Protein AF-A0A162RTZ3-F1 (afdb_monomer)

Radius of gyration: 30.8 Å; Cα contacts (8 Å, |Δi|>4): 86; chains: 1; bounding box: 89×49×83 Å

Structure (mmCIF, N/CA/C/O backbone):
data_AF-A0A162RTZ3-F1
#
_entry.id   AF-A0A162RTZ3-F1
#
loop_
_atom_site.group_PDB
_atom_site.id
_atom_site.type_symbol
_atom_site.label_atom_id
_atom_site.label_alt_id
_atom_site.label_comp_id
_atom_site.label_asym_id
_atom_site.label_entity_id
_atom_site.label_seq_id
_atom_site.pdbx_PDB_ins_code
_atom_site.Cartn_x
_atom_site.Cartn_y
_atom_site.Cartn_z
_atom_site.occupancy
_atom_site.B_iso_or_equiv
_atom_site.auth_seq_id
_atom_site.auth_comp_id
_atom_site.auth_asym_id
_atom_site.auth_atom_id
_atom_site.pdbx_PDB_model_num
ATOM 1 N N . MET A 1 1 ? -11.928 6.906 24.733 1.00 55.47 1 MET A N 1
ATOM 2 C CA . MET A 1 1 ? -11.225 5.601 24.718 1.00 55.47 1 MET A CA 1
ATOM 3 C C . MET A 1 1 ? -9.730 5.885 24.660 1.00 55.47 1 MET A C 1
ATOM 5 O O . MET A 1 1 ? -9.352 6.798 23.943 1.00 55.47 1 MET A O 1
ATOM 9 N N . MET A 1 2 ? -8.904 5.193 25.446 1.00 82.94 2 MET A N 1
ATOM 10 C CA . MET A 1 2 ? -7.451 5.418 25.511 1.00 82.94 2 MET A CA 1
ATOM 11 C C . MET A 1 2 ? -6.730 4.305 24.744 1.00 82.94 2 MET A C 1
ATOM 13 O O . MET A 1 2 ? -7.064 3.134 24.920 1.00 82.94 2 MET A O 1
ATOM 17 N N . PHE A 1 3 ? -5.755 4.658 23.904 1.00 83.75 3 PHE A N 1
ATOM 18 C CA . PHE A 1 3 ? -4.880 3.677 23.265 1.00 83.75 3 PHE A CA 1
ATOM 19 C C . PHE A 1 3 ? -3.980 3.032 24.326 1.00 83.75 3 PHE A C 1
ATOM 21 O O . PHE A 1 3 ? -3.206 3.720 24.988 1.00 83.75 3 PHE A O 1
ATOM 28 N N . VAL A 1 4 ? -4.092 1.713 24.496 1.00 90.69 4 VAL A N 1
ATOM 29 C CA . VAL A 1 4 ? -3.245 0.941 25.412 1.00 90.69 4 VAL A CA 1
ATOM 30 C C . VAL A 1 4 ? -2.198 0.195 24.579 1.00 90.69 4 VAL A C 1
ATOM 32 O O . VAL A 1 4 ? -2.546 -0.804 23.950 1.00 90.69 4 VAL A O 1
ATOM 35 N N . PRO A 1 5 ? -0.917 0.613 24.584 1.00 89.19 5 PRO A N 1
ATOM 36 C CA . PRO A 1 5 ? 0.118 0.016 23.730 1.00 89.19 5 PRO A CA 1
ATOM 37 C C . PRO A 1 5 ? 0.408 -1.458 24.059 1.00 89.19 5 PRO A C 1
ATOM 39 O O . PRO A 1 5 ? 0.916 -2.196 23.222 1.00 89.19 5 PRO A O 1
ATOM 42 N N . ASN A 1 6 ? 0.054 -1.906 25.268 1.00 91.75 6 ASN A N 1
ATOM 43 C CA . ASN A 1 6 ? 0.225 -3.294 25.701 1.00 91.75 6 ASN A CA 1
ATOM 44 C C . ASN A 1 6 ? -0.871 -4.244 25.183 1.00 91.75 6 ASN A C 1
ATOM 46 O O . ASN A 1 6 ? -0.728 -5.462 25.314 1.00 91.75 6 ASN A O 1
ATOM 50 N N . ALA A 1 7 ? -1.963 -3.726 24.611 1.00 89.62 7 ALA A N 1
ATOM 51 C CA . ALA A 1 7 ? -3.022 -4.563 24.061 1.00 89.62 7 ALA A CA 1
ATOM 52 C C . ALA A 1 7 ? -2.543 -5.248 22.770 1.00 89.62 7 ALA A C 1
ATOM 54 O O . ALA A 1 7 ? -2.119 -4.593 21.821 1.00 89.62 7 ALA A O 1
ATOM 55 N N . ARG A 1 8 ? -2.614 -6.585 22.724 1.00 87.81 8 ARG A N 1
ATOM 56 C CA . ARG A 1 8 ? -2.239 -7.380 21.545 1.00 87.81 8 ARG A CA 1
ATOM 57 C C . ARG A 1 8 ? -3.484 -7.906 20.847 1.00 87.81 8 ARG A C 1
ATOM 59 O O . ARG A 1 8 ? -4.206 -8.727 21.405 1.00 87.81 8 ARG A O 1
ATOM 66 N N . CYS A 1 9 ? -3.678 -7.492 19.602 1.00 85.75 9 CYS A N 1
ATOM 67 C CA . CYS A 1 9 ? -4.726 -8.011 18.732 1.00 85.75 9 CYS A CA 1
ATOM 68 C C . CYS A 1 9 ? -4.114 -8.997 17.732 1.00 85.75 9 CYS A C 1
ATOM 70 O O . CYS A 1 9 ? -3.108 -8.691 17.094 1.00 85.75 9 CYS A O 1
ATOM 72 N N . ARG A 1 10 ? -4.717 -10.181 17.589 1.00 82.81 10 ARG A N 1
ATOM 73 C CA . ARG A 1 10 ? -4.399 -11.110 16.498 1.00 82.81 10 ARG A CA 1
ATOM 74 C C . ARG A 1 10 ? -5.487 -10.999 15.447 1.00 82.81 10 ARG A C 1
ATOM 76 O O . ARG A 1 10 ? -6.661 -11.165 15.766 1.00 82.81 10 ARG A O 1
ATOM 83 N N . THR A 1 11 ? -5.097 -10.717 14.214 1.00 81.38 11 THR A N 1
ATOM 84 C CA . THR A 1 11 ? -6.006 -10.710 13.072 1.00 81.38 11 THR A CA 1
ATOM 85 C C . THR A 1 11 ? -5.800 -11.989 12.276 1.00 81.38 11 THR A C 1
ATOM 87 O O . THR A 1 11 ? -4.671 -12.395 12.007 1.00 81.38 11 THR A O 1
ATOM 90 N N . VAL A 1 12 ? -6.903 -12.648 11.935 1.00 81.81 12 VAL A N 1
ATOM 91 C CA . VAL A 1 12 ? -6.909 -13.762 10.986 1.00 81.81 12 VAL A CA 1
ATOM 92 C C . VAL A 1 12 ? -7.377 -13.187 9.659 1.00 81.81 12 VAL A C 1
ATOM 94 O O . VAL A 1 12 ? -8.391 -12.489 9.607 1.00 81.81 12 VAL A O 1
ATOM 97 N N . VAL A 1 13 ? -6.595 -13.414 8.609 1.00 81.88 13 VAL A N 1
ATOM 98 C CA . VAL A 1 13 ? -6.969 -13.015 7.251 1.00 81.88 13 VAL A CA 1
ATOM 99 C C . VAL A 1 13 ? -7.986 -14.034 6.726 1.00 81.88 13 VAL A C 1
ATOM 101 O O . VAL A 1 13 ? -7.817 -15.217 7.006 1.00 81.88 13 VAL A O 1
ATOM 104 N N . PRO A 1 14 ? -9.039 -13.612 6.005 1.00 84.00 14 PRO A N 1
ATOM 105 C CA . PRO A 1 14 ? -9.984 -14.547 5.405 1.00 84.00 14 PRO A CA 1
ATOM 106 C C . PRO A 1 14 ? -9.290 -15.517 4.443 1.00 84.00 14 PRO A C 1
ATOM 108 O O . PRO A 1 14 ? -8.454 -15.090 3.646 1.00 84.00 14 PRO A O 1
ATOM 111 N N . ASP A 1 15 ? -9.694 -16.786 4.474 1.00 85.38 15 ASP A N 1
ATOM 112 C CA . ASP A 1 15 ? -9.155 -17.825 3.584 1.00 85.38 15 ASP A CA 1
ATOM 113 C C . ASP A 1 15 ? -9.660 -17.677 2.135 1.00 85.38 15 ASP A C 1
ATOM 115 O O . ASP A 1 15 ? -9.026 -18.139 1.188 1.00 85.38 15 ASP A O 1
ATOM 119 N N . GLU A 1 16 ? -10.789 -16.983 1.943 1.00 87.81 16 GLU A N 1
ATOM 120 C CA . GLU A 1 16 ? -11.399 -16.737 0.637 1.00 87.81 16 GLU A CA 1
ATOM 121 C C . GLU A 1 16 ? -11.123 -15.322 0.112 1.00 87.81 16 GLU A C 1
ATOM 123 O O . GLU A 1 16 ? -11.409 -14.310 0.764 1.00 87.81 16 GLU A O 1
ATOM 128 N N . PHE A 1 17 ? -10.667 -15.238 -1.142 1.00 85.50 17 PHE A N 1
ATOM 129 C CA . PHE A 1 17 ? -10.364 -13.965 -1.801 1.00 85.50 17 PHE A CA 1
ATOM 130 C C . PHE A 1 17 ? -11.593 -13.051 -1.953 1.00 85.50 17 PHE A C 1
ATOM 132 O O . PHE A 1 17 ? -11.480 -11.837 -1.798 1.00 85.50 17 PHE A O 1
ATOM 139 N N . GLY A 1 18 ? -12.785 -13.611 -2.187 1.00 84.88 18 GLY A N 1
ATOM 140 C CA . GLY A 1 18 ? -14.025 -12.828 -2.279 1.00 84.88 18 GLY A CA 1
ATOM 141 C C . GLY A 1 18 ? -14.395 -12.133 -0.962 1.00 84.88 18 GLY A C 1
ATOM 142 O O . GLY A 1 18 ? -14.821 -10.975 -0.957 1.00 84.88 18 GLY A O 1
ATOM 143 N N . VAL A 1 19 ? -14.161 -12.802 0.172 1.00 83.88 19 VAL A N 1
ATOM 144 C CA . VAL A 1 19 ? -14.376 -12.221 1.506 1.00 83.88 19 VAL A CA 1
ATOM 145 C C . VAL A 1 19 ? -13.341 -11.131 1.782 1.00 83.88 19 VAL A C 1
ATOM 147 O O . VAL A 1 19 ? -13.705 -10.052 2.259 1.00 83.88 19 VAL A O 1
ATOM 150 N N . LEU A 1 20 ? -12.074 -11.368 1.424 1.00 87.56 20 LEU A N 1
ATOM 151 C CA . LEU A 1 20 ? -11.007 -10.368 1.520 1.00 87.56 20 LEU A CA 1
ATOM 152 C C . LEU A 1 20 ? -11.343 -9.105 0.710 1.00 87.56 20 LEU A C 1
ATOM 154 O O . LEU A 1 20 ? -11.249 -7.998 1.242 1.00 87.56 20 LEU A O 1
ATOM 158 N N . LEU A 1 21 ? -11.775 -9.262 -0.545 1.00 87.56 21 LEU A N 1
ATOM 159 C CA . LEU A 1 21 ? -12.190 -8.156 -1.412 1.00 87.56 21 LEU A CA 1
ATOM 160 C C . LEU A 1 21 ? -13.326 -7.345 -0.785 1.00 87.56 21 LEU A C 1
ATOM 162 O O . LEU A 1 21 ? -13.253 -6.117 -0.719 1.00 87.56 21 LEU A O 1
ATOM 166 N N . SER A 1 22 ? -14.351 -8.028 -0.272 1.00 85.94 22 SER A N 1
ATOM 167 C CA . SER A 1 22 ? -15.490 -7.373 0.371 1.00 85.94 22 SER A CA 1
ATOM 168 C C . SER A 1 22 ? -15.080 -6.589 1.624 1.00 85.94 22 SER A C 1
ATOM 170 O O . SER A 1 22 ? -15.539 -5.462 1.818 1.00 85.94 22 SER A O 1
ATOM 172 N N . GLN A 1 23 ? -14.189 -7.140 2.457 1.00 86.00 23 GLN A N 1
ATOM 173 C CA . GLN A 1 23 ? -13.661 -6.430 3.627 1.00 86.00 23 GLN A CA 1
ATOM 174 C C . GLN A 1 23 ? -12.859 -5.194 3.220 1.00 86.00 23 GLN A C 1
ATOM 176 O O . GLN A 1 23 ? -13.105 -4.098 3.724 1.00 86.00 23 GLN A O 1
ATOM 181 N N . ARG A 1 24 ? -11.924 -5.357 2.282 1.00 91.00 24 ARG A N 1
ATOM 182 C CA . ARG A 1 24 ? -11.025 -4.282 1.856 1.00 91.00 24 ARG A CA 1
ATOM 183 C C . ARG A 1 24 ? -11.774 -3.148 1.172 1.00 91.00 24 ARG A C 1
ATOM 185 O O . ARG A 1 24 ? -11.473 -1.999 1.469 1.00 91.00 24 ARG A O 1
ATOM 192 N N . ARG A 1 25 ? -12.811 -3.448 0.388 1.00 89.75 25 ARG A N 1
ATOM 193 C CA . ARG A 1 25 ? -13.732 -2.438 -0.149 1.00 89.75 25 ARG A CA 1
ATOM 194 C C . ARG A 1 25 ? -14.316 -1.548 0.947 1.00 89.75 25 ARG A C 1
ATOM 196 O O . ARG A 1 25 ? -14.217 -0.331 0.860 1.00 89.75 25 ARG A O 1
ATOM 203 N N . ARG A 1 26 ? -14.877 -2.143 2.007 1.00 88.50 26 ARG A N 1
ATOM 204 C CA . ARG A 1 26 ? -15.476 -1.375 3.116 1.00 88.50 26 ARG A CA 1
ATOM 205 C C . ARG A 1 26 ? -14.440 -0.546 3.865 1.00 88.50 26 ARG A C 1
ATOM 207 O O . ARG A 1 26 ? -14.718 0.593 4.224 1.00 88.50 26 ARG A O 1
ATOM 214 N N . TRP A 1 27 ? -13.260 -1.116 4.101 1.00 88.69 27 TRP A N 1
ATOM 215 C CA . TRP A 1 27 ? -12.192 -0.423 4.819 1.00 88.69 27 TRP A CA 1
ATOM 216 C C . TRP A 1 27 ? -11.693 0.778 4.026 1.00 88.69 27 TRP A C 1
ATOM 218 O O . TRP A 1 27 ? -11.626 1.866 4.579 1.00 88.69 27 TRP A O 1
ATOM 228 N N . ILE A 1 28 ? -11.428 0.603 2.729 1.00 89.19 28 ILE A N 1
ATOM 229 C CA . ILE A 1 28 ? -10.958 1.682 1.855 1.00 89.19 28 ILE A CA 1
ATOM 230 C C . ILE A 1 28 ? -12.013 2.789 1.758 1.00 89.19 28 ILE A C 1
ATOM 232 O O . ILE A 1 28 ? -11.685 3.951 1.986 1.00 89.19 28 ILE A O 1
ATOM 236 N N . ASN A 1 29 ? -13.281 2.442 1.515 1.00 88.44 29 ASN A N 1
ATOM 237 C CA . ASN A 1 29 ? -14.352 3.438 1.408 1.00 88.44 29 ASN A CA 1
ATOM 238 C C . ASN A 1 29 ? -14.517 4.227 2.719 1.00 88.44 29 ASN A C 1
ATOM 240 O O . ASN A 1 29 ? -14.616 5.453 2.692 1.00 88.44 29 ASN A O 1
ATOM 244 N N . SER A 1 30 ? -14.474 3.544 3.871 1.00 86.38 30 SER A N 1
ATOM 245 C CA . SER A 1 30 ? -14.531 4.198 5.184 1.00 86.38 30 SER A CA 1
ATOM 246 C C . SER A 1 30 ? -13.306 5.065 5.455 1.00 86.38 30 SER A C 1
ATOM 248 O O . SER A 1 30 ? -13.460 6.122 6.056 1.00 86.38 30 SER A O 1
ATOM 250 N N . THR A 1 31 ? -12.108 4.651 5.037 1.00 90.00 31 THR A N 1
ATOM 251 C CA . THR A 1 31 ? -10.893 5.458 5.183 1.00 90.00 31 THR A CA 1
ATOM 252 C C . THR A 1 31 ? -10.998 6.742 4.372 1.00 90.00 31 THR A C 1
ATOM 254 O O . THR A 1 31 ? -10.751 7.807 4.925 1.00 90.00 31 THR A O 1
ATOM 257 N N . VAL A 1 32 ? -11.416 6.671 3.106 1.00 88.88 32 VAL A N 1
ATOM 258 C CA . VAL A 1 32 ? -11.572 7.864 2.257 1.00 88.88 32 VAL A CA 1
ATOM 259 C C . VAL A 1 32 ? -12.630 8.809 2.827 1.00 88.88 32 VAL A C 1
ATOM 261 O O . VAL A 1 32 ? -12.354 9.997 2.968 1.00 88.88 32 VAL A O 1
ATOM 264 N N . HIS A 1 33 ? -13.801 8.294 3.221 1.00 88.06 33 HIS A N 1
ATOM 265 C CA . HIS A 1 33 ? -14.848 9.113 3.842 1.00 88.06 33 HIS A CA 1
ATOM 266 C C . HIS A 1 33 ? -14.374 9.745 5.158 1.00 88.06 33 HIS A C 1
ATOM 268 O O . HIS A 1 33 ? -14.543 10.942 5.361 1.00 88.06 33 HIS A O 1
ATOM 274 N N . ASN A 1 34 ? -13.731 8.964 6.033 1.00 89.62 34 ASN A N 1
ATOM 275 C CA . ASN A 1 34 ? -13.215 9.449 7.313 1.00 89.62 34 ASN A CA 1
ATOM 276 C C . ASN A 1 34 ? -12.142 10.524 7.121 1.00 89.62 34 ASN A C 1
ATOM 278 O O . ASN A 1 34 ? -12.186 11.550 7.785 1.00 89.62 34 ASN A O 1
ATOM 282 N N . LEU A 1 35 ? -11.183 10.307 6.218 1.00 90.00 35 LEU A N 1
ATOM 283 C CA . LEU A 1 35 ? -10.150 11.301 5.926 1.00 90.00 35 LEU A CA 1
ATOM 284 C C . LEU A 1 35 ? -10.762 12.564 5.311 1.00 90.00 35 LEU A C 1
ATOM 286 O O . LEU A 1 35 ? -10.378 13.660 5.700 1.00 90.00 35 LEU A O 1
ATOM 290 N N . MET A 1 36 ? -11.740 12.431 4.410 1.00 89.31 36 MET A N 1
ATOM 291 C CA . MET A 1 36 ? -12.443 13.573 3.820 1.00 89.31 36 MET A CA 1
ATOM 292 C C . MET A 1 36 ? -13.186 14.397 4.876 1.00 89.31 36 MET A C 1
ATOM 294 O O . MET A 1 36 ? -13.039 15.615 4.907 1.00 89.31 36 MET A O 1
ATOM 298 N N . GLU A 1 37 ? -13.930 13.749 5.771 1.00 90.19 37 GLU A N 1
ATOM 299 C CA . GLU A 1 37 ? -14.613 14.419 6.881 1.00 90.19 37 GLU A CA 1
ATOM 300 C C . GLU A 1 37 ? -13.610 15.116 7.810 1.00 90.19 37 GLU A C 1
ATOM 302 O O . GLU A 1 37 ? -13.781 16.285 8.151 1.00 90.19 37 GLU A O 1
ATOM 307 N N . LEU A 1 38 ? -12.503 14.445 8.139 1.00 88.00 38 LEU A N 1
ATOM 308 C CA . LEU A 1 38 ? -11.475 14.973 9.035 1.00 88.00 38 LEU A CA 1
ATOM 309 C C . LEU A 1 38 ? -10.694 16.156 8.434 1.00 88.00 38 LEU A C 1
ATOM 311 O O . LEU A 1 38 ? -10.255 17.026 9.181 1.00 88.00 38 LEU A O 1
ATOM 315 N N . VAL A 1 39 ? -10.549 16.228 7.104 1.00 87.19 39 VAL A N 1
ATOM 316 C CA . VAL A 1 39 ? -9.990 17.407 6.409 1.00 87.19 39 VAL A CA 1
ATOM 317 C C . VAL A 1 39 ? -10.933 18.609 6.501 1.00 87.19 39 VAL A C 1
ATOM 319 O O . VAL A 1 39 ? -10.461 19.743 6.587 1.00 87.19 39 VAL A O 1
ATOM 322 N N . LEU A 1 40 ? -12.249 18.383 6.486 1.00 85.88 40 LEU A N 1
ATOM 323 C CA . LEU A 1 40 ? -13.258 19.447 6.551 1.00 85.88 40 LEU A CA 1
ATOM 324 C C . LEU A 1 40 ? -13.447 20.005 7.972 1.00 85.88 40 LEU A C 1
ATOM 326 O O . LEU A 1 40 ? -13.921 21.131 8.134 1.00 85.88 40 LEU A O 1
ATOM 330 N N . VAL A 1 41 ? -13.042 19.260 9.003 1.00 86.69 41 VAL A N 1
ATOM 331 C CA . VAL A 1 41 ? -13.050 19.732 10.393 1.00 86.69 41 VAL A CA 1
ATOM 332 C C . VAL A 1 41 ? -11.893 20.710 10.624 1.00 86.69 41 VAL A C 1
ATOM 334 O O . VAL A 1 41 ? -10.724 20.368 10.474 1.00 86.69 41 VAL A O 1
ATOM 337 N N . SER A 1 42 ? -12.228 21.940 11.019 1.00 72.50 42 SER A N 1
ATOM 338 C CA . SER A 1 42 ? -11.262 23.043 11.180 1.00 72.50 42 SER A CA 1
ATOM 339 C C . SER A 1 42 ? -10.694 23.189 12.601 1.00 72.50 42 SER A C 1
ATOM 341 O O . SER A 1 42 ? -9.783 23.980 12.812 1.00 72.50 42 SER A O 1
ATOM 343 N N . ASP A 1 43 ? -11.185 22.411 13.571 1.00 76.62 43 ASP A N 1
ATOM 344 C CA . ASP A 1 43 ? -10.794 22.509 14.990 1.00 76.62 43 ASP A CA 1
ATOM 345 C C . ASP A 1 43 ? -9.555 21.663 15.353 1.00 76.62 43 ASP A C 1
ATOM 347 O O . ASP A 1 43 ? -9.318 21.329 16.518 1.00 76.62 43 ASP A O 1
ATOM 351 N N . LEU A 1 44 ? -8.744 21.279 14.363 1.00 76.88 44 LEU A N 1
ATOM 352 C CA . LEU A 1 44 ? -7.525 20.508 14.599 1.00 76.88 44 LEU A CA 1
ATOM 353 C C . LEU A 1 44 ? -6.375 21.431 15.028 1.00 76.88 44 LEU A C 1
ATOM 355 O O . LEU A 1 44 ? -6.053 22.419 14.373 1.00 76.88 44 LEU A O 1
ATOM 359 N N . CYS A 1 45 ? -5.716 21.075 16.130 1.00 76.31 45 CYS A N 1
ATOM 360 C CA . CYS A 1 45 ? -4.563 21.811 16.639 1.00 76.31 45 CYS A CA 1
ATOM 361 C C . CYS A 1 45 ? -3.391 21.771 15.640 1.00 76.31 45 CYS A C 1
ATOM 363 O O . CYS A 1 45 ? -2.978 20.697 15.192 1.00 76.31 45 CYS A O 1
ATOM 365 N N . GLY A 1 46 ? -2.812 22.936 15.339 1.00 73.38 46 GLY A N 1
ATOM 366 C CA . GLY A 1 46 ? -1.502 23.037 14.704 1.00 73.38 46 GLY A CA 1
ATOM 367 C C . GLY A 1 46 ? -1.241 24.356 13.977 1.00 73.38 46 GLY A C 1
ATOM 368 O O . GLY A 1 46 ? -2.113 25.211 13.852 1.00 73.38 46 GLY A O 1
ATOM 369 N N . ILE A 1 47 ? -0.001 24.531 13.515 1.00 74.50 47 ILE A N 1
ATOM 370 C CA . ILE A 1 47 ? 0.474 25.731 12.808 1.00 74.50 47 ILE A CA 1
ATOM 371 C C . ILE A 1 47 ? 0.630 25.373 11.325 1.00 74.50 47 ILE A C 1
ATOM 373 O O . ILE A 1 47 ? 1.498 24.572 11.003 1.00 74.50 47 ILE A O 1
ATOM 377 N N . SER A 1 48 ? -0.168 25.965 10.428 1.00 69.19 48 SER A N 1
ATOM 378 C CA . SER A 1 48 ? -0.057 25.859 8.952 1.00 69.19 48 SER A CA 1
ATOM 379 C C . SER A 1 48 ? 0.449 24.488 8.427 1.00 69.19 48 SER A C 1
ATOM 381 O O . SER A 1 48 ? -0.279 23.505 8.528 1.00 69.19 48 SER A O 1
ATOM 383 N N . PHE A 1 49 ? 1.688 24.384 7.914 1.00 65.44 49 PHE A N 1
ATOM 384 C CA . PHE A 1 49 ? 2.287 23.148 7.361 1.00 65.44 49 PHE A CA 1
ATOM 385 C C . PHE A 1 49 ? 2.576 22.035 8.382 1.00 65.44 49 PHE A C 1
ATOM 387 O O . PHE A 1 49 ? 2.762 20.885 8.002 1.00 65.44 49 PHE A O 1
ATOM 394 N N . LEU A 1 50 ? 2.622 22.359 9.671 1.00 72.38 50 LEU A N 1
ATOM 395 C CA . LEU A 1 50 ? 2.731 21.397 10.774 1.00 72.38 50 LEU A CA 1
ATOM 396 C C . LEU A 1 50 ? 1.360 21.119 11.405 1.00 72.38 50 LEU A C 1
ATOM 398 O O . LEU A 1 50 ? 1.278 20.540 12.488 1.00 72.38 50 LEU A O 1
ATOM 402 N N . SER A 1 51 ? 0.278 21.555 10.755 1.00 85.25 51 SER A N 1
ATOM 403 C CA . SER A 1 51 ? -1.071 21.242 11.195 1.00 85.25 51 SER A CA 1
ATOM 404 C C . SER A 1 51 ? -1.394 19.778 10.957 1.00 85.25 51 SER A C 1
ATOM 406 O O . SER A 1 51 ? -1.112 19.218 9.894 1.00 85.25 51 SER A O 1
ATOM 408 N N . MET A 1 52 ? -2.070 19.176 11.935 1.00 84.69 52 MET A N 1
ATOM 409 C CA . MET A 1 52 ? -2.657 17.853 11.778 1.00 84.69 52 MET A CA 1
ATOM 410 C C . MET A 1 52 ? -3.585 17.816 10.553 1.00 84.69 52 MET A C 1
ATOM 412 O O . MET A 1 52 ? -3.564 16.846 9.804 1.00 84.69 52 MET A O 1
ATOM 416 N N . GLN A 1 53 ? -4.306 18.907 10.274 1.00 84.81 53 GLN A N 1
ATOM 417 C CA . GLN A 1 53 ? -5.182 19.023 9.106 1.00 84.81 53 GLN A CA 1
ATOM 418 C C . GLN A 1 53 ? -4.408 18.947 7.776 1.00 84.81 53 GLN A C 1
ATOM 420 O O . GLN A 1 53 ? -4.857 18.287 6.842 1.00 84.81 53 GLN A O 1
ATOM 425 N N . PHE A 1 54 ? -3.219 19.561 7.694 1.00 85.69 54 PHE A N 1
ATOM 426 C CA . PHE A 1 54 ? -2.365 19.480 6.503 1.00 85.69 54 PHE A CA 1
ATOM 427 C C . PHE A 1 54 ? -1.819 18.061 6.297 1.00 85.69 54 PHE A C 1
ATOM 429 O O . PHE A 1 54 ? -1.842 17.554 5.177 1.00 85.69 54 PHE A O 1
ATOM 436 N N . SER A 1 55 ? -1.396 17.386 7.371 1.00 87.75 55 SER A N 1
ATOM 437 C CA . SER A 1 55 ? -0.960 15.984 7.294 1.00 87.75 55 SER A CA 1
ATOM 438 C C . SER A 1 55 ? -2.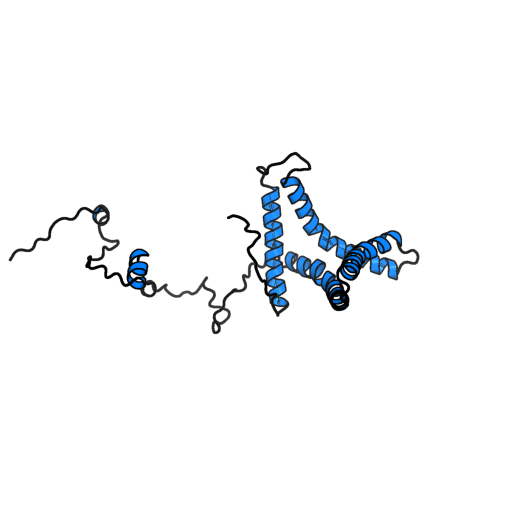078 15.065 6.791 1.00 87.75 55 SER A C 1
ATOM 440 O O . SER A 1 55 ? -1.839 14.245 5.911 1.00 87.75 55 SER A O 1
ATOM 442 N N . VAL A 1 56 ? -3.304 15.227 7.302 1.00 89.12 56 VAL A N 1
ATOM 443 C CA . VAL A 1 56 ? -4.473 14.437 6.870 1.00 89.12 56 VAL A CA 1
ATOM 444 C C . VAL A 1 56 ? -4.814 14.720 5.400 1.00 89.12 56 VAL A C 1
ATOM 446 O O . VAL A 1 56 ? -5.163 13.801 4.661 1.00 89.12 56 VAL A O 1
ATOM 449 N N . PHE A 1 57 ? -4.669 15.968 4.944 1.00 88.31 57 PHE A N 1
ATOM 450 C CA . PHE A 1 57 ? -4.864 16.326 3.537 1.00 88.31 57 PHE A CA 1
ATOM 451 C C . PHE A 1 57 ? -3.837 15.658 2.608 1.00 88.31 57 PHE A C 1
ATOM 453 O O . PHE A 1 57 ? -4.213 15.111 1.569 1.00 88.31 57 PHE A O 1
ATOM 460 N N . ILE A 1 58 ? -2.554 15.654 2.987 1.00 90.44 58 ILE A N 1
ATOM 461 C CA . ILE A 1 58 ? -1.506 14.944 2.239 1.00 90.44 58 ILE A CA 1
ATOM 462 C C . ILE A 1 58 ? -1.772 13.436 2.218 1.00 90.44 58 ILE A C 1
ATOM 464 O O . ILE A 1 58 ? -1.634 12.820 1.162 1.00 90.44 58 ILE A O 1
ATOM 468 N N . ASP A 1 59 ? -2.216 12.854 3.332 1.00 90.00 59 ASP A N 1
ATOM 469 C CA . ASP A 1 59 ? -2.591 11.439 3.391 1.00 90.00 59 ASP A CA 1
ATOM 470 C C . ASP A 1 59 ? -3.768 11.126 2.459 1.00 90.00 59 ASP A C 1
ATOM 472 O O . ASP A 1 59 ? -3.717 10.138 1.722 1.00 90.00 59 ASP A O 1
ATOM 476 N N . LEU A 1 60 ? -4.793 11.986 2.413 1.00 90.31 60 LEU A N 1
ATOM 477 C CA . LEU A 1 60 ? -5.916 11.835 1.486 1.00 90.31 60 LEU A CA 1
ATOM 478 C C . LEU A 1 60 ? -5.430 11.830 0.030 1.00 90.31 60 LEU A C 1
ATOM 480 O O . LEU A 1 60 ? -5.770 10.913 -0.715 1.00 90.31 60 LEU A O 1
ATOM 484 N N . ILE A 1 61 ? -4.583 12.785 -0.371 1.00 90.50 61 ILE A N 1
ATOM 485 C CA . ILE A 1 61 ? -3.973 12.790 -1.714 1.00 90.50 61 ILE A CA 1
ATOM 486 C C . ILE A 1 61 ? -3.160 11.512 -1.940 1.00 90.50 61 ILE A C 1
ATOM 488 O O . ILE A 1 61 ? -3.291 10.877 -2.989 1.00 90.50 61 ILE A O 1
ATOM 492 N N . GLY A 1 62 ? -2.365 11.103 -0.950 1.00 87.81 62 GLY A N 1
ATOM 493 C CA . GLY A 1 62 ? -1.584 9.872 -0.978 1.00 87.81 62 GLY A CA 1
ATOM 494 C C . GLY A 1 62 ? -2.444 8.666 -1.345 1.00 87.81 62 GLY A C 1
ATOM 495 O O . GLY A 1 62 ? -2.097 7.932 -2.270 1.00 87.81 62 GLY A O 1
ATOM 496 N N . THR A 1 63 ? -3.618 8.506 -0.726 1.00 85.69 63 THR A N 1
ATOM 497 C CA . THR A 1 63 ? -4.510 7.370 -1.027 1.00 85.69 63 THR A CA 1
ATOM 498 C C . THR A 1 63 ? -4.945 7.283 -2.495 1.00 85.69 63 THR A C 1
ATOM 500 O O . THR A 1 63 ? -5.125 6.174 -2.998 1.00 85.69 63 THR A O 1
ATOM 503 N N . PHE A 1 64 ? -5.041 8.409 -3.211 1.00 83.06 64 PHE A N 1
ATOM 504 C CA . PHE A 1 64 ? -5.345 8.437 -4.648 1.00 83.06 64 PHE A CA 1
ATOM 505 C C . PHE A 1 64 ? -4.101 8.300 -5.533 1.00 83.06 64 PHE A C 1
ATOM 507 O O . PHE A 1 64 ? -4.169 7.721 -6.619 1.00 83.06 64 PHE A O 1
ATOM 514 N N . VAL A 1 65 ? -2.956 8.810 -5.076 1.00 88.25 65 VAL A N 1
ATOM 515 C CA . VAL A 1 65 ? -1.689 8.736 -5.817 1.00 88.25 65 VAL A CA 1
ATOM 516 C C . VAL A 1 65 ? -1.128 7.313 -5.829 1.00 88.25 65 VAL A C 1
ATOM 518 O O . VAL A 1 65 ? -0.558 6.905 -6.840 1.00 88.25 65 VAL A O 1
ATOM 521 N N . LEU A 1 66 ? -1.308 6.531 -4.759 1.00 82.94 66 LEU A N 1
ATOM 522 C CA . LEU A 1 66 ? -0.761 5.169 -4.665 1.00 82.94 66 LEU A CA 1
ATOM 523 C C . LEU A 1 66 ? -1.224 4.240 -5.815 1.00 82.94 66 LEU A C 1
ATOM 525 O O . LEU A 1 66 ? -0.363 3.640 -6.464 1.00 82.94 66 LEU A O 1
ATOM 529 N N . PRO A 1 67 ? -2.529 4.131 -6.138 1.00 82.81 67 PRO A N 1
ATOM 530 C CA . PRO A 1 67 ? -2.987 3.343 -7.286 1.00 82.81 67 PRO A CA 1
ATOM 531 C C . PRO A 1 67 ? -2.469 3.879 -8.628 1.00 82.81 67 PRO A C 1
ATOM 533 O O . PRO A 1 67 ? -2.079 3.099 -9.500 1.00 82.81 67 PRO A O 1
ATOM 536 N N . ALA A 1 68 ? -2.409 5.206 -8.789 1.00 86.19 68 ALA A N 1
ATOM 537 C CA . ALA A 1 68 ? -1.894 5.841 -10.002 1.00 86.19 68 ALA A CA 1
ATOM 538 C C . ALA A 1 68 ? -0.397 5.551 -10.214 1.00 86.19 68 ALA A C 1
ATOM 540 O O . ALA A 1 68 ? 0.032 5.275 -11.336 1.00 86.19 68 ALA A O 1
ATOM 541 N N . ALA A 1 69 ? 0.394 5.533 -9.138 1.00 85.88 69 ALA A N 1
ATOM 542 C CA . ALA A 1 69 ? 1.817 5.213 -9.184 1.00 85.88 69 ALA A CA 1
ATOM 543 C C . ALA A 1 69 ? 2.079 3.793 -9.715 1.00 85.88 69 ALA A C 1
ATOM 545 O O . ALA A 1 69 ? 3.056 3.578 -10.434 1.00 85.88 69 ALA A O 1
ATOM 546 N N . ILE A 1 70 ? 1.196 2.828 -9.431 1.00 84.56 70 ILE A N 1
ATOM 547 C CA . ILE A 1 70 ? 1.308 1.469 -9.983 1.00 84.56 70 ILE A CA 1
ATOM 548 C C . ILE A 1 70 ? 1.030 1.449 -11.484 1.00 84.56 70 ILE A C 1
ATOM 550 O O . ILE A 1 70 ? 1.792 0.831 -12.225 1.00 84.56 70 ILE A O 1
ATOM 554 N N . VAL A 1 71 ? -0.005 2.153 -11.952 1.00 86.94 71 VAL A N 1
ATOM 555 C CA . VAL A 1 71 ? -0.298 2.264 -13.393 1.00 86.94 71 VAL A CA 1
ATOM 556 C C . VAL A 1 71 ? 0.893 2.876 -14.131 1.00 86.94 71 VAL A C 1
ATOM 558 O O . VAL A 1 71 ? 1.335 2.336 -15.145 1.00 86.94 71 VAL A O 1
ATOM 561 N N . MET A 1 72 ? 1.476 3.940 -13.573 1.00 85.88 72 MET A N 1
ATOM 562 C CA . MET A 1 72 ? 2.686 4.565 -14.114 1.00 85.88 72 MET A CA 1
ATOM 563 C C . MET A 1 72 ? 3.898 3.626 -14.077 1.00 85.88 72 MET A C 1
ATOM 565 O O . MET A 1 72 ? 4.689 3.607 -15.015 1.00 85.88 72 MET A O 1
ATOM 569 N N . SER A 1 73 ? 4.031 2.803 -13.035 1.00 87.00 73 SER A N 1
ATOM 570 C CA . SER A 1 73 ? 5.107 1.807 -12.940 1.00 87.00 73 SER A CA 1
ATOM 571 C C . SER A 1 73 ? 4.977 0.729 -14.019 1.00 87.00 73 SER A C 1
ATOM 573 O O . SER A 1 73 ? 5.970 0.373 -14.649 1.00 87.00 73 SER A O 1
ATOM 575 N N . ILE A 1 74 ? 3.760 0.236 -14.278 1.00 86.12 74 ILE A N 1
ATOM 576 C CA . ILE A 1 74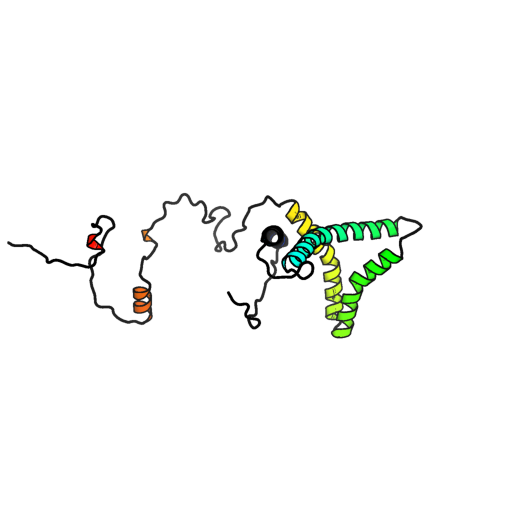 ? 3.492 -0.725 -15.361 1.00 86.12 74 ILE A CA 1
ATOM 577 C C . ILE A 1 74 ? 3.796 -0.081 -16.716 1.00 86.12 74 ILE A C 1
ATOM 579 O O . ILE A 1 74 ? 4.473 -0.693 -17.540 1.00 86.12 74 ILE A O 1
ATOM 583 N N . TYR A 1 75 ? 3.347 1.159 -16.925 1.00 88.00 75 TYR A N 1
ATOM 584 C CA . TYR A 1 75 ? 3.640 1.919 -18.138 1.00 88.00 75 TYR A CA 1
ATOM 585 C C . TYR A 1 75 ? 5.151 2.036 -18.385 1.00 88.00 75 TYR A C 1
ATOM 587 O O . TYR A 1 75 ? 5.606 1.698 -19.473 1.00 88.00 75 TYR A O 1
ATOM 595 N N . LEU A 1 76 ? 5.940 2.410 -17.371 1.00 87.19 76 LEU A N 1
ATOM 596 C CA . LEU A 1 76 ? 7.399 2.520 -17.492 1.00 87.19 76 LEU A CA 1
ATOM 597 C C . LEU A 1 76 ? 8.071 1.185 -17.840 1.00 87.19 76 LEU A C 1
ATOM 599 O O . LEU A 1 76 ? 9.018 1.161 -18.627 1.00 87.19 76 LEU A O 1
ATOM 603 N N . ILE A 1 77 ? 7.591 0.069 -17.284 1.00 86.12 77 ILE A N 1
ATOM 604 C CA . ILE A 1 77 ? 8.108 -1.268 -17.616 1.00 86.12 77 ILE A CA 1
ATOM 605 C C . ILE A 1 77 ? 7.835 -1.592 -19.091 1.00 86.12 77 ILE A C 1
ATOM 607 O O . ILE A 1 77 ? 8.732 -2.061 -19.793 1.00 86.12 77 ILE A O 1
ATOM 611 N N . VAL A 1 78 ? 6.619 -1.313 -19.571 1.00 87.94 78 VAL A N 1
ATOM 612 C CA . VAL A 1 78 ? 6.221 -1.551 -20.967 1.00 87.94 78 VAL A CA 1
ATOM 613 C C . VAL A 1 78 ? 6.987 -0.638 -21.925 1.00 87.94 78 VAL A C 1
ATOM 615 O O . VAL A 1 78 ? 7.513 -1.113 -22.930 1.00 87.94 78 VAL A O 1
ATOM 618 N N . GLU A 1 79 ? 7.105 0.651 -21.604 1.00 87.06 79 GLU A N 1
ATOM 619 C CA . GLU A 1 79 ? 7.867 1.619 -22.396 1.00 87.06 79 GLU A CA 1
ATOM 620 C C . GLU A 1 79 ? 9.335 1.198 -22.506 1.00 87.06 79 GLU A C 1
ATOM 622 O O . GLU A 1 79 ? 9.893 1.198 -23.600 1.00 87.06 79 GLU A O 1
ATOM 627 N N . THR A 1 80 ? 9.949 0.766 -21.403 1.00 86.25 80 THR A N 1
ATOM 628 C CA . THR A 1 80 ? 11.340 0.288 -21.403 1.00 86.25 80 THR A CA 1
ATOM 629 C C . THR A 1 80 ? 11.515 -0.951 -22.286 1.00 86.25 80 THR A C 1
ATOM 631 O O . THR A 1 80 ? 12.545 -1.099 -22.938 1.00 86.25 80 THR A O 1
ATOM 634 N N . ALA A 1 81 ? 10.523 -1.844 -22.326 1.00 85.38 81 ALA A N 1
ATOM 635 C CA . ALA A 1 81 ? 10.602 -3.074 -23.111 1.00 85.38 81 ALA A CA 1
ATOM 636 C C . ALA A 1 81 ? 10.485 -2.844 -24.629 1.00 85.38 81 ALA A C 1
ATOM 638 O O . ALA A 1 81 ? 11.014 -3.639 -25.404 1.00 85.38 81 ALA A O 1
ATOM 639 N N . ILE A 1 82 ? 9.775 -1.794 -25.054 1.00 88.50 82 ILE A N 1
ATOM 640 C CA . ILE A 1 82 ? 9.447 -1.543 -26.469 1.00 88.50 82 ILE A CA 1
ATOM 641 C C . ILE A 1 82 ? 10.337 -0.448 -27.074 1.00 88.50 82 ILE A C 1
ATOM 643 O O . ILE A 1 82 ? 10.689 -0.514 -28.253 1.00 88.50 82 ILE A O 1
ATOM 647 N N . SER A 1 83 ? 10.694 0.571 -26.293 1.00 82.81 83 SER A N 1
ATOM 648 C CA . SER A 1 83 ? 11.373 1.760 -26.803 1.00 82.81 83 SER A CA 1
ATOM 649 C C . SER A 1 83 ? 12.881 1.546 -26.990 1.00 82.81 83 SER A C 1
ATOM 651 O O . SER A 1 83 ? 13.542 0.993 -26.112 1.00 82.81 83 SER A O 1
ATOM 653 N N . PRO A 1 84 ? 13.477 2.070 -28.079 1.00 76.62 84 PRO A N 1
ATOM 654 C CA . PRO A 1 84 ? 14.919 1.971 -28.320 1.00 76.62 84 PRO A CA 1
ATOM 655 C C . PRO A 1 84 ? 15.764 2.850 -27.379 1.00 76.62 84 PRO A C 1
ATOM 657 O O . PRO A 1 84 ? 16.950 2.589 -27.213 1.00 76.62 84 PRO A O 1
ATOM 660 N N . ASN A 1 85 ? 15.167 3.873 -26.750 1.00 80.56 85 ASN A N 1
ATOM 661 C CA . ASN A 1 85 ? 15.818 4.753 -25.772 1.00 80.56 85 ASN A CA 1
ATOM 662 C C . ASN A 1 85 ? 15.062 4.728 -24.430 1.00 80.56 85 ASN A C 1
ATOM 664 O O . ASN A 1 85 ? 14.271 5.633 -24.160 1.00 80.56 85 ASN A O 1
ATOM 668 N N . PRO A 1 86 ? 15.260 3.696 -23.596 1.00 82.12 86 PRO A N 1
ATOM 669 C CA . PRO A 1 86 ? 14.589 3.599 -22.304 1.00 82.12 86 PRO A CA 1
ATOM 670 C C . PRO A 1 86 ? 15.095 4.644 -21.294 1.00 82.12 86 PRO A C 1
ATOM 672 O O . PRO A 1 86 ? 16.280 4.986 -21.250 1.00 82.12 86 PRO A O 1
ATOM 675 N N . GLN A 1 87 ? 14.192 5.124 -20.433 1.00 84.88 87 GLN A N 1
ATOM 676 C CA . GLN A 1 87 ? 14.507 6.051 -19.339 1.00 84.88 87 GLN A CA 1
ATOM 677 C C . GLN A 1 87 ? 15.167 5.320 -18.157 1.00 84.88 87 GLN A C 1
ATOM 679 O O . GLN A 1 87 ? 14.526 4.991 -17.154 1.00 84.88 87 GLN A O 1
ATOM 684 N N . TRP A 1 88 ? 16.473 5.074 -18.261 1.00 83.25 88 TRP A N 1
ATOM 685 C CA . TRP A 1 88 ? 17.231 4.306 -17.266 1.00 83.25 88 TRP A CA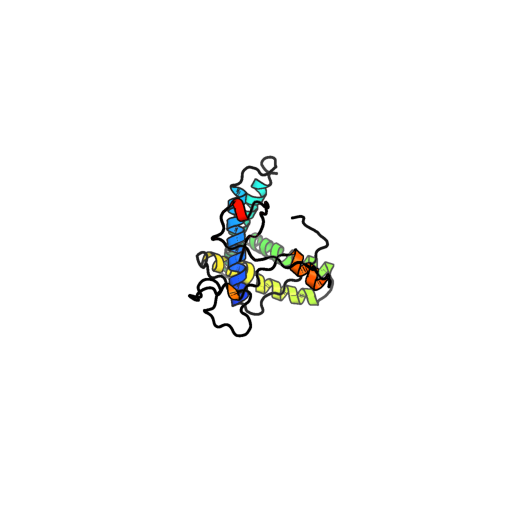 1
ATOM 686 C C . TRP A 1 88 ? 17.188 4.891 -15.847 1.00 83.25 88 TRP A C 1
ATOM 688 O O . TRP A 1 88 ? 17.167 4.129 -14.881 1.00 83.25 88 TRP A O 1
ATOM 698 N N . GLN A 1 89 ? 17.141 6.219 -15.698 1.00 87.19 89 GLN A N 1
ATOM 699 C CA . GLN A 1 89 ? 17.084 6.877 -14.387 1.00 87.19 89 GLN A CA 1
ATOM 700 C C . GLN A 1 89 ? 15.787 6.540 -13.638 1.00 87.19 89 GLN A C 1
ATOM 702 O O . GLN A 1 89 ? 15.831 6.160 -12.467 1.00 87.19 89 GLN A O 1
ATOM 707 N N . SER A 1 90 ? 14.644 6.630 -14.321 1.00 86.62 90 SER A N 1
ATOM 708 C CA . SER A 1 90 ? 13.321 6.338 -13.755 1.00 86.62 90 SER A CA 1
ATOM 709 C C . SER A 1 90 ? 13.193 4.863 -13.367 1.00 86.62 90 SER A C 1
ATOM 711 O O . SER A 1 90 ? 12.695 4.537 -12.289 1.00 86.62 90 SER A O 1
ATOM 713 N N . LEU A 1 91 ? 13.709 3.964 -14.209 1.00 85.94 91 LEU A N 1
ATOM 714 C CA . LEU A 1 91 ? 13.707 2.526 -13.945 1.00 85.94 91 LEU A CA 1
ATOM 715 C C . LEU A 1 91 ? 14.637 2.149 -12.783 1.00 85.94 91 LEU A C 1
ATOM 717 O O . LEU A 1 91 ? 14.260 1.350 -11.926 1.00 85.94 91 LEU A O 1
ATOM 721 N N . GLY A 1 92 ? 15.825 2.756 -12.712 1.00 89.25 92 GLY A N 1
ATOM 722 C CA . GLY A 1 92 ? 16.755 2.561 -11.599 1.00 89.25 92 GLY A CA 1
ATOM 723 C C . GLY A 1 92 ? 16.150 2.987 -10.260 1.00 89.25 92 GLY A C 1
ATOM 724 O O . GLY A 1 92 ? 16.262 2.257 -9.274 1.00 89.25 92 GLY A O 1
ATOM 725 N N . LEU A 1 93 ? 15.442 4.121 -10.235 1.00 88.94 93 LEU A N 1
ATOM 726 C CA . LEU A 1 93 ? 14.734 4.588 -9.044 1.00 88.94 93 LEU A CA 1
ATOM 727 C C . LEU A 1 93 ? 13.593 3.638 -8.642 1.00 88.94 93 LEU A C 1
ATOM 729 O O . LEU A 1 93 ? 13.454 3.321 -7.461 1.00 88.94 93 LEU A O 1
ATOM 733 N N . LEU A 1 94 ? 12.814 3.139 -9.608 1.00 87.25 94 LEU A N 1
ATOM 734 C CA . LEU A 1 94 ? 11.734 2.178 -9.359 1.00 87.25 94 LEU A CA 1
ATOM 735 C C . LEU A 1 94 ? 12.264 0.877 -8.736 1.00 87.25 94 LEU A C 1
ATOM 737 O O . LEU A 1 94 ? 11.732 0.412 -7.726 1.00 87.25 94 LEU A O 1
ATOM 741 N N . ILE A 1 95 ? 13.340 0.314 -9.298 1.00 87.25 95 ILE A N 1
ATOM 742 C CA . ILE A 1 95 ? 13.987 -0.885 -8.748 1.00 87.25 95 ILE A CA 1
ATOM 743 C C . ILE A 1 95 ? 14.522 -0.601 -7.345 1.00 87.25 95 ILE A C 1
ATOM 745 O O . ILE A 1 95 ? 14.311 -1.413 -6.446 1.00 87.25 95 ILE A O 1
ATOM 749 N N . ALA A 1 96 ? 15.166 0.549 -7.128 1.00 90.38 96 ALA A N 1
ATOM 750 C CA . ALA A 1 96 ? 15.674 0.919 -5.812 1.00 90.38 96 ALA A CA 1
ATOM 751 C C . ALA A 1 96 ? 14.547 0.975 -4.770 1.00 90.38 96 ALA A C 1
ATOM 753 O O . ALA A 1 96 ? 14.674 0.358 -3.719 1.00 90.38 96 ALA A O 1
ATOM 754 N N . ILE A 1 97 ? 13.419 1.626 -5.062 1.00 88.69 97 ILE A N 1
ATOM 755 C CA . ILE A 1 97 ? 12.297 1.745 -4.115 1.00 88.69 97 ILE A CA 1
ATOM 756 C C . ILE A 1 97 ? 11.700 0.374 -3.759 1.00 88.69 97 ILE A C 1
ATOM 758 O O . ILE A 1 97 ? 11.366 0.135 -2.597 1.00 88.69 97 ILE A O 1
ATOM 762 N N . LEU A 1 98 ? 11.587 -0.542 -4.726 1.00 85.50 98 LEU A N 1
ATOM 763 C CA . LEU A 1 98 ? 11.004 -1.870 -4.496 1.00 85.50 98 LEU A CA 1
ATOM 764 C C . LEU A 1 98 ? 11.980 -2.851 -3.825 1.00 85.50 98 LEU A C 1
ATOM 766 O O . LEU A 1 98 ? 11.574 -3.636 -2.966 1.00 85.50 98 LEU A O 1
ATOM 770 N N . VAL A 1 99 ? 13.260 -2.824 -4.205 1.00 86.75 99 VAL A N 1
ATOM 771 C CA . VAL A 1 99 ? 14.260 -3.828 -3.799 1.00 86.75 99 VAL A CA 1
ATOM 772 C C . VAL A 1 99 ? 15.042 -3.407 -2.554 1.00 86.75 99 VAL A C 1
ATOM 774 O O . VAL A 1 99 ? 15.404 -4.262 -1.747 1.00 86.75 99 VAL A O 1
ATOM 777 N N . LEU A 1 100 ? 15.284 -2.112 -2.340 1.00 88.75 100 LEU A N 1
ATOM 778 C CA . LEU A 1 100 ? 16.094 -1.631 -1.215 1.00 88.75 100 LEU A CA 1
ATOM 779 C C . LEU A 1 100 ? 15.525 -2.039 0.157 1.00 88.75 100 LEU A C 1
ATOM 781 O O . LEU A 1 100 ? 16.294 -2.580 0.954 1.00 88.75 100 LEU A O 1
ATOM 785 N N . PRO A 1 101 ? 14.217 -1.887 0.460 1.00 85.88 101 PRO A N 1
ATOM 786 C CA . PRO A 1 101 ? 13.665 -2.326 1.748 1.00 85.88 101 PRO A CA 1
ATOM 787 C C . PRO A 1 101 ? 13.818 -3.836 1.955 1.00 85.88 101 PRO A C 1
ATOM 789 O O . PRO A 1 101 ? 14.136 -4.309 3.044 1.00 85.88 101 PRO A O 1
ATOM 792 N N . ALA A 1 102 ? 13.641 -4.585 0.872 1.00 82.38 102 ALA A N 1
ATOM 793 C CA . ALA A 1 102 ? 13.807 -6.025 0.805 1.00 82.38 102 ALA A CA 1
ATOM 794 C C . ALA A 1 102 ? 15.244 -6.454 1.168 1.00 82.38 102 ALA A C 1
ATOM 796 O O . ALA A 1 102 ? 15.445 -7.328 2.017 1.00 82.38 102 ALA A O 1
ATOM 797 N N . VAL A 1 103 ? 16.243 -5.778 0.595 1.00 84.75 103 VAL A N 1
ATOM 798 C CA . VAL A 1 103 ? 17.667 -5.997 0.892 1.00 84.75 103 VAL A CA 1
ATOM 799 C C . VAL A 1 103 ? 17.997 -5.629 2.339 1.00 84.75 103 VAL A C 1
ATOM 801 O O . VAL A 1 103 ? 18.673 -6.401 3.020 1.00 84.75 103 VAL A O 1
ATOM 804 N N . LEU A 1 104 ? 17.481 -4.506 2.849 1.00 86.94 104 LEU A N 1
ATOM 805 C CA . LEU A 1 104 ? 17.689 -4.109 4.247 1.00 86.94 104 LEU A CA 1
ATOM 806 C C . LEU A 1 104 ? 17.139 -5.157 5.224 1.00 86.94 104 LEU A C 1
ATOM 808 O O . LEU A 1 104 ? 17.809 -5.504 6.198 1.00 86.94 104 LEU A O 1
ATOM 812 N N . ILE A 1 105 ? 15.956 -5.716 4.956 1.00 83.31 105 ILE A N 1
ATOM 813 C CA . ILE A 1 105 ? 15.361 -6.758 5.806 1.00 83.31 105 ILE A CA 1
ATOM 814 C C . ILE A 1 105 ? 16.175 -8.054 5.727 1.00 83.31 105 ILE A C 1
ATOM 816 O O . ILE A 1 105 ? 16.417 -8.692 6.757 1.00 83.31 105 ILE A O 1
ATOM 820 N N . ALA A 1 106 ? 16.627 -8.436 4.531 1.00 82.88 106 ALA A N 1
ATOM 821 C CA . ALA A 1 106 ? 17.435 -9.635 4.330 1.00 82.88 106 ALA A CA 1
ATOM 822 C C . ALA A 1 106 ? 18.766 -9.565 5.099 1.00 82.88 106 ALA A C 1
ATOM 824 O O . ALA A 1 106 ? 19.109 -10.515 5.806 1.00 82.88 106 ALA A O 1
ATOM 825 N N . ILE A 1 107 ? 19.464 -8.425 5.033 1.00 86.75 107 ILE A N 1
ATOM 826 C CA . ILE A 1 107 ? 20.710 -8.186 5.778 1.00 86.75 107 ILE A CA 1
ATOM 827 C C . ILE A 1 107 ? 20.444 -8.122 7.288 1.00 86.75 107 ILE A C 1
ATOM 829 O O . ILE A 1 107 ? 21.228 -8.648 8.066 1.00 86.75 107 ILE A O 1
ATOM 833 N N . THR A 1 108 ? 19.330 -7.529 7.730 1.00 88.31 108 THR A N 1
ATOM 834 C CA . THR A 1 108 ? 19.034 -7.417 9.173 1.00 88.31 108 THR A CA 1
ATOM 835 C C . THR A 1 108 ? 18.688 -8.766 9.808 1.00 88.31 108 THR A C 1
ATOM 837 O O . THR A 1 108 ? 19.039 -9.028 10.956 1.00 88.31 108 THR A O 1
ATOM 840 N N . THR A 1 109 ? 17.965 -9.628 9.089 1.00 83.81 109 THR A N 1
ATOM 841 C CA . THR A 1 109 ? 17.383 -10.850 9.669 1.00 83.81 109 THR A CA 1
ATOM 842 C C . THR A 1 109 ? 18.180 -12.122 9.383 1.00 83.81 109 THR A C 1
ATOM 844 O O . THR A 1 109 ? 17.968 -13.109 10.087 1.00 83.81 109 THR A O 1
ATOM 847 N N . PHE A 1 110 ? 19.065 -12.123 8.373 1.00 79.62 110 PHE A N 1
ATOM 848 C CA . PHE A 1 110 ? 19.919 -13.242 7.925 1.00 79.62 110 PHE A CA 1
ATOM 849 C C . PHE A 1 110 ? 19.218 -14.606 7.725 1.00 79.62 110 PHE A C 1
ATOM 851 O O . PHE A 1 110 ? 19.877 -15.631 7.550 1.00 79.62 110 PHE A O 1
ATOM 858 N N . LYS A 1 111 ? 17.879 -14.664 7.715 1.00 85.06 111 LYS A N 1
ATOM 859 C CA . LYS A 1 111 ? 17.115 -15.905 7.520 1.00 85.06 111 LYS A CA 1
ATOM 860 C C . LYS A 1 111 ? 16.575 -15.972 6.098 1.00 85.06 111 LYS A C 1
ATOM 862 O O . LYS A 1 111 ? 15.706 -15.190 5.718 1.00 85.06 111 LYS A O 1
ATOM 867 N N . PHE A 1 112 ? 17.017 -16.982 5.348 1.00 79.62 112 PHE A N 1
ATOM 868 C CA . PHE A 1 112 ? 16.627 -17.198 3.948 1.00 79.62 112 PHE A CA 1
ATOM 869 C C . PHE A 1 112 ? 15.108 -17.354 3.744 1.00 79.62 112 PHE A C 1
ATOM 871 O O . PHE A 1 112 ? 14.571 -16.977 2.707 1.00 79.62 112 PHE A O 1
ATOM 878 N N . VAL A 1 113 ? 14.390 -17.828 4.768 1.00 87.38 113 VAL A N 1
ATOM 879 C CA . VAL A 1 113 ? 12.921 -17.928 4.759 1.00 87.38 113 VAL A CA 1
ATOM 880 C C . VAL A 1 113 ? 12.261 -16.578 4.444 1.00 87.38 113 VAL A C 1
ATOM 882 O O . VAL A 1 113 ? 11.293 -16.544 3.688 1.00 87.38 113 VAL A O 1
ATOM 885 N N . TYR A 1 114 ? 12.794 -15.458 4.946 1.00 82.81 114 TYR A N 1
ATOM 886 C CA . TYR A 1 114 ? 12.224 -14.136 4.658 1.00 82.81 114 TYR A CA 1
ATOM 887 C C . TYR A 1 114 ? 12.425 -13.706 3.204 1.00 82.81 114 TYR A C 1
ATOM 889 O O . TYR A 1 114 ? 11.553 -13.044 2.651 1.00 82.81 114 TYR A O 1
ATOM 897 N N . VAL A 1 115 ? 13.516 -14.132 2.559 1.00 79.62 115 VAL A N 1
ATOM 898 C CA . VAL A 1 115 ? 13.764 -13.862 1.132 1.00 79.62 115 VAL A CA 1
ATOM 899 C C . VAL A 1 115 ? 12.727 -14.579 0.262 1.00 79.62 115 VAL A C 1
ATOM 901 O O . VAL A 1 115 ? 12.211 -14.000 -0.689 1.00 79.62 115 VAL A O 1
ATOM 904 N N . MET A 1 116 ? 12.342 -15.808 0.618 1.00 84.50 116 MET A N 1
ATOM 905 C CA . MET A 1 116 ? 11.278 -16.531 -0.089 1.00 84.50 116 MET A CA 1
ATOM 906 C C . MET A 1 116 ? 9.913 -15.841 0.072 1.00 84.50 116 MET A C 1
ATOM 908 O O . MET A 1 116 ? 9.190 -15.650 -0.906 1.00 84.50 116 MET A O 1
ATOM 912 N N . TRP A 1 117 ? 9.574 -15.404 1.289 1.00 86.94 117 TRP A N 1
ATOM 913 C CA . TRP A 1 117 ? 8.336 -14.656 1.546 1.00 86.94 117 TRP A CA 1
ATOM 914 C C . TRP A 1 117 ? 8.303 -13.286 0.863 1.00 86.94 117 TRP A C 1
ATOM 916 O O . TRP A 1 117 ? 7.237 -12.822 0.467 1.00 86.94 117 TRP A O 1
ATOM 926 N N . MET A 1 118 ? 9.459 -12.659 0.672 1.00 82.12 118 MET A N 1
ATOM 927 C CA . MET A 1 118 ? 9.592 -11.398 -0.051 1.00 82.12 118 MET A CA 1
ATOM 928 C C . MET A 1 118 ? 9.218 -11.535 -1.535 1.00 82.12 118 MET A C 1
ATOM 930 O O . MET A 1 118 ? 8.601 -10.627 -2.082 1.00 82.12 118 MET A O 1
ATOM 934 N N . ILE A 1 119 ? 9.509 -12.671 -2.180 1.00 83.12 119 ILE A N 1
ATOM 935 C CA . ILE A 1 119 ? 9.070 -12.923 -3.565 1.00 83.12 119 ILE A CA 1
ATOM 936 C C . ILE A 1 119 ? 7.539 -12.978 -3.630 1.00 83.12 119 ILE A C 1
ATOM 938 O O . ILE A 1 119 ? 6.931 -12.294 -4.451 1.00 83.12 119 ILE A O 1
ATOM 942 N N . ILE A 1 120 ? 6.910 -13.724 -2.713 1.00 89.69 120 ILE A N 1
ATOM 943 C CA . ILE A 1 120 ? 5.442 -13.798 -2.604 1.00 89.69 120 ILE A CA 1
ATOM 944 C C . ILE A 1 120 ? 4.855 -12.400 -2.362 1.00 89.69 120 ILE A C 1
ATOM 946 O O . ILE A 1 120 ? 3.860 -12.032 -2.983 1.00 89.69 120 ILE A O 1
ATOM 950 N N . TYR A 1 121 ? 5.492 -11.601 -1.503 1.00 85.88 121 TYR A N 1
ATOM 951 C CA . TYR A 1 121 ? 5.100 -10.218 -1.246 1.00 85.88 121 TYR A CA 1
ATOM 952 C C . TYR A 1 121 ? 5.160 -9.352 -2.511 1.00 85.88 121 TYR A C 1
ATOM 954 O O . TYR A 1 121 ? 4.176 -8.683 -2.819 1.00 85.88 121 TYR A O 1
ATOM 962 N N . ILE A 1 122 ? 6.254 -9.407 -3.280 1.00 83.69 122 ILE A N 1
ATOM 963 C CA . ILE A 1 122 ? 6.395 -8.654 -4.538 1.00 83.69 122 ILE A CA 1
ATOM 964 C C . ILE A 1 122 ? 5.308 -9.059 -5.542 1.00 83.69 122 ILE A C 1
ATOM 966 O O . ILE A 1 122 ? 4.694 -8.189 -6.156 1.00 83.69 122 ILE A O 1
ATOM 970 N N . CYS A 1 123 ? 5.006 -10.354 -5.670 1.00 86.81 123 CYS A N 1
ATOM 971 C CA . CYS A 1 123 ? 3.907 -10.826 -6.519 1.00 86.81 123 CYS A CA 1
ATOM 972 C C . CYS A 1 123 ? 2.527 -10.361 -6.022 1.00 86.81 123 CYS A C 1
ATOM 974 O O . CYS A 1 123 ? 1.622 -10.148 -6.827 1.00 86.81 123 CYS A O 1
ATOM 976 N N . ALA A 1 124 ? 2.353 -10.185 -4.710 1.00 87.94 124 ALA A N 1
ATOM 977 C CA . ALA A 1 124 ? 1.108 -9.706 -4.122 1.00 87.94 124 ALA A CA 1
ATOM 978 C C . ALA A 1 124 ? 0.941 -8.176 -4.228 1.00 87.94 124 ALA A C 1
ATOM 980 O O . ALA A 1 124 ? -0.194 -7.702 -4.283 1.00 87.94 124 ALA A O 1
ATOM 981 N N . LEU A 1 125 ? 2.025 -7.391 -4.295 1.00 85.75 125 LEU A N 1
ATOM 982 C CA . LEU A 1 125 ? 1.988 -5.923 -4.416 1.00 85.75 125 LEU A CA 1
ATOM 983 C C . LEU A 1 125 ? 1.014 -5.376 -5.477 1.00 85.75 125 LEU A C 1
ATOM 985 O O . LEU A 1 125 ? 0.261 -4.460 -5.131 1.00 85.75 125 LEU A O 1
ATOM 989 N N . PRO A 1 126 ? 0.973 -5.879 -6.728 1.00 84.25 126 PRO A N 1
ATOM 990 C CA . PRO A 1 126 ? 0.018 -5.390 -7.724 1.00 84.25 126 PRO A CA 1
ATOM 991 C C . PRO A 1 126 ? -1.434 -5.697 -7.338 1.00 84.25 126 PRO A C 1
ATOM 993 O O . PRO A 1 126 ? -2.323 -4.884 -7.583 1.00 84.25 126 PRO A O 1
ATOM 996 N N . ILE A 1 127 ? -1.691 -6.824 -6.669 1.00 87.62 127 ILE A N 1
ATOM 997 C CA . ILE A 1 127 ? -3.031 -7.151 -6.164 1.00 87.62 127 ILE A CA 1
ATOM 998 C C . ILE A 1 127 ? -3.427 -6.133 -5.090 1.00 87.62 127 ILE A C 1
ATOM 1000 O O . ILE A 1 127 ? -4.499 -5.534 -5.166 1.00 87.62 127 ILE A O 1
ATOM 1004 N N . TRP A 1 128 ? -2.539 -5.892 -4.125 1.00 85.25 128 TRP A N 1
ATOM 1005 C CA . TRP A 1 128 ? -2.801 -5.003 -2.993 1.00 85.25 128 TRP A CA 1
ATOM 1006 C C . TRP A 1 128 ? -2.963 -3.532 -3.384 1.00 85.25 128 TRP A C 1
ATOM 1008 O O . TRP A 1 128 ? -3.836 -2.865 -2.835 1.00 85.25 128 TRP A O 1
ATOM 1018 N N . ASN A 1 129 ? -2.152 -3.035 -4.319 1.00 84.81 129 ASN A N 1
ATOM 1019 C CA . ASN A 1 129 ? -2.113 -1.611 -4.663 1.00 84.81 129 ASN A CA 1
ATOM 1020 C C . ASN A 1 129 ? -2.950 -1.240 -5.898 1.00 84.81 129 ASN A C 1
ATOM 1022 O O . ASN A 1 129 ? -3.291 -0.072 -6.055 1.00 84.81 129 ASN A O 1
ATOM 1026 N N . MET A 1 130 ? -3.300 -2.199 -6.764 1.00 83.31 130 MET A N 1
ATOM 1027 C CA . MET A 1 130 ? -4.098 -1.934 -7.970 1.00 83.31 130 MET A CA 1
ATOM 1028 C C . MET A 1 130 ? -5.468 -2.607 -7.915 1.00 83.31 130 MET A C 1
ATOM 1030 O O . MET A 1 130 ? -6.483 -1.927 -8.024 1.00 83.31 130 MET A O 1
ATOM 1034 N N . VAL A 1 131 ? -5.522 -3.927 -7.710 1.00 87.00 131 VAL A N 1
ATOM 1035 C CA . VAL A 1 131 ? -6.786 -4.681 -7.799 1.00 87.00 131 VAL A CA 1
ATOM 1036 C C . VAL A 1 131 ? -7.744 -4.304 -6.673 1.00 87.00 131 VAL A C 1
ATOM 1038 O O . VAL A 1 131 ? -8.908 -4.018 -6.945 1.00 87.00 131 VAL A O 1
ATOM 1041 N N . LEU A 1 132 ? -7.271 -4.274 -5.421 1.00 87.88 132 LEU A N 1
ATOM 1042 C CA . LEU A 1 132 ? -8.138 -3.959 -4.279 1.00 87.88 132 LEU A CA 1
ATOM 1043 C C . LEU A 1 132 ? -8.691 -2.522 -4.340 1.00 87.88 132 LEU A C 1
ATOM 1045 O O . LEU A 1 132 ? -9.908 -2.380 -4.199 1.00 87.88 132 LEU A O 1
ATOM 1049 N N . PRO A 1 133 ? -7.873 -1.472 -4.583 1.00 87.12 133 PRO A N 1
ATOM 1050 C CA . PRO A 1 133 ? -8.384 -0.105 -4.655 1.00 87.12 133 PRO A CA 1
ATOM 1051 C C . PRO A 1 133 ? -9.268 0.127 -5.884 1.00 87.12 133 PRO A C 1
ATOM 1053 O O . PRO A 1 133 ? -10.320 0.750 -5.778 1.00 87.12 133 PRO A O 1
ATOM 1056 N N . LEU A 1 134 ? -8.904 -0.416 -7.053 1.00 87.25 134 LEU A N 1
ATOM 1057 C CA . LEU A 1 134 ? -9.725 -0.262 -8.257 1.00 87.25 134 LEU A CA 1
ATOM 1058 C C . LEU A 1 134 ? -11.092 -0.936 -8.089 1.00 87.25 134 LEU A C 1
ATOM 1060 O O . LEU A 1 134 ? -12.119 -0.345 -8.419 1.00 87.25 134 LEU A O 1
ATOM 1064 N N . TYR A 1 135 ? -11.117 -2.143 -7.517 1.00 88.69 135 TYR A N 1
ATOM 1065 C CA . TYR A 1 135 ? -12.363 -2.842 -7.217 1.00 88.69 135 TYR A CA 1
ATOM 1066 C C . TYR A 1 135 ? -13.233 -2.058 -6.228 1.00 88.69 135 TYR A C 1
ATOM 1068 O O . TYR A 1 135 ? -14.451 -1.998 -6.414 1.00 88.69 135 TYR A O 1
ATOM 1076 N N . SER A 1 136 ? -12.632 -1.443 -5.201 1.00 86.00 136 SER A N 1
ATOM 1077 C CA . SER A 1 136 ? -13.387 -0.671 -4.212 1.00 86.00 136 SER A CA 1
ATOM 1078 C C . SER A 1 136 ? -14.003 0.596 -4.789 1.00 86.00 136 SER A C 1
ATOM 1080 O O . SER A 1 136 ? -15.155 0.888 -4.476 1.00 86.00 136 SER A O 1
ATOM 1082 N N . PHE A 1 137 ? -13.279 1.302 -5.662 1.00 83.94 137 PHE A N 1
ATOM 1083 C CA . PHE A 1 137 ? -13.812 2.476 -6.356 1.00 83.94 137 PHE A CA 1
ATOM 1084 C C . PHE A 1 137 ? -14.882 2.103 -7.388 1.00 83.94 137 PHE A C 1
ATOM 1086 O O . PHE A 1 137 ? -15.850 2.839 -7.550 1.00 83.94 137 PHE A O 1
ATOM 1093 N N . TRP A 1 138 ? -14.758 0.944 -8.041 1.00 87.06 138 TRP A N 1
ATOM 1094 C CA . TRP A 1 138 ? -15.783 0.452 -8.965 1.00 87.06 138 TRP A CA 1
ATOM 1095 C C . TRP A 1 138 ? -17.079 0.041 -8.250 1.00 87.06 138 TRP A C 1
ATOM 1097 O O . TRP A 1 138 ? -18.171 0.263 -8.761 1.00 87.06 138 TRP A O 1
ATOM 1107 N N . HIS A 1 139 ? -16.965 -0.534 -7.051 1.00 85.06 139 HIS A N 1
ATOM 1108 C CA . HIS A 1 139 ? -18.096 -0.972 -6.222 1.00 85.06 139 HIS A CA 1
ATOM 1109 C C . HIS A 1 139 ? -18.327 -0.014 -5.050 1.00 85.06 139 HIS A C 1
ATOM 1111 O O . HIS A 1 139 ? -18.599 -0.442 -3.925 1.00 85.06 139 HIS A O 1
ATOM 1117 N N . PHE A 1 140 ? -18.174 1.289 -5.289 1.00 77.31 140 PHE A N 1
ATOM 1118 C CA . PHE A 1 140 ? -18.306 2.283 -4.227 1.00 77.31 140 PHE A CA 1
ATOM 1119 C C . PHE A 1 140 ? -19.735 2.339 -3.658 1.00 77.31 140 PHE A C 1
ATOM 1121 O O . PHE A 1 140 ? -19.903 2.534 -2.457 1.00 77.31 140 PHE A O 1
ATOM 1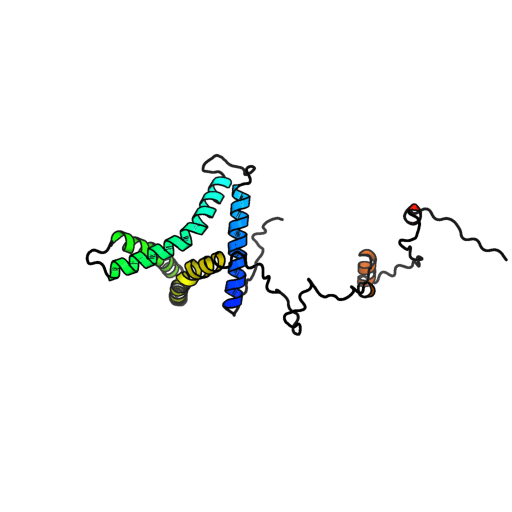128 N N . ASP A 1 141 ? -20.735 2.063 -4.501 1.00 78.81 141 ASP A N 1
ATOM 1129 C CA . ASP A 1 141 ? -22.173 2.085 -4.182 1.00 78.81 141 ASP A CA 1
ATOM 1130 C C . ASP A 1 141 ? -22.698 0.778 -3.544 1.00 78.81 141 ASP A C 1
ATOM 1132 O O . ASP A 1 141 ? -23.885 0.593 -3.292 1.00 78.81 141 ASP A O 1
ATOM 1136 N N . ASP A 1 142 ? -21.814 -0.187 -3.287 1.00 77.44 142 ASP A N 1
ATOM 1137 C CA . ASP A 1 142 ? -22.213 -1.539 -2.910 1.00 77.44 142 ASP A CA 1
ATOM 1138 C C . ASP A 1 142 ? -22.362 -1.680 -1.378 1.00 77.44 142 ASP A C 1
ATOM 1140 O O . ASP A 1 142 ? -21.448 -2.130 -0.666 1.00 77.44 142 ASP A O 1
ATOM 1144 N N . PHE A 1 143 ? -23.535 -1.288 -0.862 1.00 63.94 143 PHE A N 1
ATOM 1145 C CA . PHE A 1 143 ? -23.879 -1.255 0.575 1.00 63.94 143 PHE A CA 1
ATOM 1146 C C . PHE A 1 143 ? -24.091 -2.629 1.229 1.00 63.94 143 PHE A C 1
ATOM 1148 O O . PHE A 1 143 ? -24.427 -2.717 2.412 1.00 63.94 143 PHE A O 1
ATOM 1155 N N . SER A 1 144 ? -23.865 -3.720 0.497 1.00 64.12 144 SER A N 1
ATOM 1156 C CA . SER A 1 144 ? -23.986 -5.074 1.033 1.00 64.12 144 SER A CA 1
ATOM 1157 C C . SER A 1 144 ? -23.012 -5.304 2.205 1.00 64.12 144 SER A C 1
ATOM 1159 O O . SER A 1 144 ? -21.791 -5.451 2.047 1.00 64.12 144 SER A O 1
ATOM 1161 N N . TRP A 1 145 ? -23.557 -5.355 3.422 1.00 59.53 145 TRP A N 1
ATOM 1162 C CA . TRP A 1 145 ? -22.870 -5.836 4.617 1.00 59.53 145 TRP A CA 1
ATOM 1163 C C . TRP A 1 145 ? -22.998 -7.359 4.665 1.00 59.53 145 TRP A C 1
ATOM 1165 O O . TRP A 1 145 ? -24.056 -7.911 4.937 1.00 59.53 145 TRP A O 1
ATOM 1175 N N . GLY A 1 146 ? -21.909 -8.064 4.366 1.00 59.94 146 GLY A N 1
ATOM 1176 C CA . GLY A 1 146 ? -21.823 -9.499 4.595 1.00 59.94 146 GLY A CA 1
ATOM 1177 C C . GLY A 1 146 ? -22.029 -9.756 6.083 1.00 59.94 146 GLY A C 1
ATOM 1178 O O . GLY A 1 146 ? -21.316 -9.177 6.904 1.00 59.94 146 GLY A O 1
ATOM 1179 N N . ALA A 1 147 ? -23.020 -10.578 6.420 1.00 57.72 147 ALA A N 1
ATOM 1180 C CA . ALA A 1 147 ? -23.345 -10.918 7.796 1.00 57.72 147 ALA A CA 1
ATOM 1181 C C . ALA A 1 147 ? -22.128 -11.582 8.457 1.00 57.72 147 ALA A C 1
ATOM 1183 O O . ALA A 1 147 ? -21.720 -12.680 8.086 1.00 57.72 147 ALA A O 1
ATOM 1184 N N . THR A 1 148 ? -21.513 -10.900 9.423 1.00 52.25 148 THR A N 1
ATOM 1185 C CA . THR A 1 148 ? -20.262 -11.347 10.058 1.00 52.25 148 THR A CA 1
ATOM 1186 C C . THR A 1 148 ? -20.455 -12.469 11.076 1.00 52.25 148 THR A C 1
ATOM 1188 O O . THR A 1 148 ? -19.467 -12.983 11.596 1.00 52.25 148 THR A O 1
ATOM 1191 N N . ARG A 1 149 ? -21.698 -12.887 11.342 1.00 52.88 149 ARG A N 1
ATOM 1192 C CA . ARG A 1 149 ? -22.041 -14.058 12.159 1.00 52.88 149 ARG A CA 1
ATOM 1193 C C . ARG A 1 149 ? -23.373 -14.642 11.703 1.00 52.88 149 ARG A C 1
ATOM 1195 O O . ARG A 1 149 ? -24.398 -14.376 12.312 1.00 52.88 149 ARG A O 1
ATOM 1202 N N . VAL A 1 150 ? -23.354 -15.420 10.630 1.00 52.91 150 VAL A N 1
ATOM 1203 C CA . VAL A 1 150 ? -24.466 -16.332 10.350 1.00 52.91 150 VAL A CA 1
ATOM 1204 C C . VAL A 1 150 ? -24.234 -17.549 11.237 1.00 52.91 150 VAL A C 1
ATOM 1206 O O . VAL A 1 150 ? -23.175 -18.179 11.153 1.00 52.91 150 VAL A O 1
ATOM 1209 N N . VAL A 1 151 ? -25.157 -17.831 12.157 1.00 51.28 151 VAL A N 1
ATOM 1210 C CA . VAL A 1 151 ? -25.085 -19.052 12.969 1.00 51.28 151 VAL A CA 1
ATOM 1211 C C . VAL A 1 151 ? -25.144 -20.233 12.000 1.00 51.28 151 VAL A C 1
ATOM 1213 O O . VAL A 1 151 ? -25.927 -20.209 11.053 1.00 51.28 151 VAL A O 1
ATOM 1216 N N . VAL A 1 152 ? -24.281 -21.238 12.188 1.00 44.28 152 VAL A N 1
ATOM 1217 C CA . VAL A 1 152 ? -24.212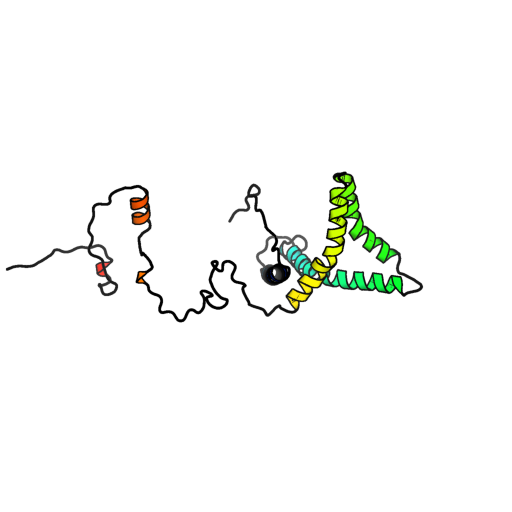 -22.427 11.321 1.00 44.28 152 VAL A CA 1
ATOM 1218 C C . VAL A 1 152 ? -25.619 -23.028 11.187 1.00 44.28 152 VAL A C 1
ATOM 1220 O O . VAL A 1 152 ? -26.112 -23.649 12.124 1.00 44.28 152 VAL A O 1
ATOM 1223 N N . GLY A 1 153 ? -26.277 -22.791 10.045 1.00 55.44 153 GLY A N 1
ATOM 1224 C CA . GLY A 1 153 ? -27.662 -23.202 9.783 1.00 55.44 153 GLY A CA 1
ATOM 1225 C C . GLY A 1 153 ? -28.579 -22.135 9.165 1.00 55.44 153 GLY A C 1
ATOM 1226 O O . GLY A 1 153 ? -29.571 -22.508 8.542 1.00 55.44 153 GLY A O 1
ATOM 1227 N N . GLU A 1 154 ? -28.267 -20.839 9.266 1.00 49.44 154 GLU A N 1
ATOM 1228 C CA . GLU A 1 154 ? -29.101 -19.781 8.665 1.00 49.44 154 GLU A CA 1
ATOM 1229 C C . GLU A 1 154 ? -28.819 -19.615 7.161 1.00 49.44 154 GLU A C 1
ATOM 1231 O O . GLU A 1 154 ? -27.681 -19.432 6.718 1.00 49.44 154 GLU A O 1
ATOM 1236 N N . LYS A 1 155 ? -29.874 -19.696 6.341 1.00 47.31 155 LYS A N 1
ATOM 1237 C CA . LYS A 1 155 ? -29.790 -19.445 4.897 1.00 47.31 155 LYS A CA 1
ATOM 1238 C C . LYS A 1 155 ? -29.736 -17.939 4.630 1.00 47.31 155 LYS A C 1
ATOM 1240 O O . LYS A 1 155 ? -30.337 -17.145 5.344 1.00 47.31 155 LYS A O 1
ATOM 1245 N N . LYS A 1 156 ? -29.038 -17.571 3.548 1.00 45.00 156 LYS A N 1
ATOM 1246 C CA . LYS A 1 156 ? -28.948 -16.223 2.955 1.00 45.00 156 LYS A CA 1
ATOM 1247 C C . LYS A 1 156 ? -30.361 -15.614 2.817 1.00 45.00 156 LYS A C 1
ATOM 1249 O O . LYS A 1 156 ? -31.050 -15.897 1.844 1.00 45.00 156 LYS A O 1
ATOM 1254 N N . GLY A 1 157 ? -30.809 -14.846 3.809 1.00 48.88 157 GLY A N 1
ATOM 1255 C CA . GLY A 1 157 ? -32.166 -14.288 3.857 1.00 48.88 157 GLY A CA 1
ATOM 1256 C C . GLY A 1 157 ? -32.635 -13.924 5.266 1.00 48.88 157 GLY A C 1
ATOM 1257 O O . GLY A 1 157 ? -33.240 -12.875 5.430 1.00 48.88 157 GLY A O 1
ATOM 1258 N N . ASP A 1 158 ? -32.250 -14.693 6.289 1.00 48.69 158 ASP A N 1
ATOM 1259 C CA . ASP A 1 158 ? -32.604 -14.422 7.700 1.00 48.69 158 ASP A CA 1
ATOM 1260 C C . ASP A 1 158 ? -31.685 -13.375 8.361 1.00 48.69 158 ASP A C 1
ATOM 1262 O O . ASP A 1 158 ? -31.338 -13.434 9.540 1.00 48.69 158 ASP A O 1
ATOM 1266 N N . SER A 1 159 ? -31.250 -12.372 7.593 1.00 44.16 159 SER A N 1
ATOM 1267 C CA . SER A 1 159 ? -30.567 -11.226 8.188 1.00 44.16 159 SER A CA 1
ATOM 1268 C C . SER A 1 159 ? -31.560 -10.490 9.091 1.00 44.16 159 SER A C 1
ATOM 1270 O O . SER A 1 159 ? -32.668 -10.176 8.663 1.00 44.16 159 SER A O 1
ATOM 1272 N N . HIS A 1 160 ? -31.160 -10.200 10.331 1.00 52.59 160 HIS A N 1
ATOM 1273 C CA . HIS A 1 160 ? -31.956 -9.556 11.389 1.00 52.59 160 HIS A CA 1
ATOM 1274 C C . HIS A 1 160 ? -32.517 -8.145 11.074 1.00 52.59 160 HIS A C 1
ATOM 1276 O O . HIS A 1 160 ? -32.873 -7.416 11.997 1.00 52.59 160 HIS A O 1
ATOM 1282 N N . GLY A 1 161 ? -32.576 -7.731 9.808 1.00 48.47 161 GLY A N 1
ATOM 1283 C CA . GLY A 1 161 ? -33.153 -6.463 9.372 1.00 48.47 161 GLY A CA 1
ATOM 1284 C C . GLY A 1 161 ? -34.602 -6.545 8.891 1.00 48.47 161 GLY A C 1
ATOM 1285 O O . GLY A 1 161 ? -35.265 -5.520 8.932 1.00 48.47 161 GLY A O 1
ATOM 1286 N N . ASP A 1 162 ? -35.094 -7.718 8.467 1.00 48.22 162 ASP A N 1
ATOM 1287 C CA . ASP A 1 162 ? -36.380 -7.790 7.744 1.00 48.22 162 ASP A CA 1
ATOM 1288 C C . ASP A 1 162 ? -37.129 -9.124 7.920 1.00 48.22 162 ASP A C 1
ATOM 1290 O O . ASP A 1 162 ? -37.855 -9.593 7.045 1.00 48.22 162 ASP A O 1
ATOM 1294 N N . ALA A 1 163 ? -36.967 -9.772 9.077 1.00 48.38 163 ALA A N 1
ATOM 1295 C CA . ALA A 1 163 ? -37.894 -10.834 9.438 1.00 48.38 163 ALA A CA 1
ATOM 1296 C C . ALA A 1 163 ? -39.243 -10.178 9.754 1.00 48.38 163 ALA A C 1
ATOM 1298 O O . ALA A 1 163 ? -39.420 -9.606 10.831 1.00 48.38 163 ALA A O 1
ATOM 1299 N N . ASP A 1 164 ? -40.193 -10.309 8.830 1.00 52.88 164 ASP A N 1
ATOM 1300 C CA . ASP A 1 164 ? -41.622 -9.983 8.955 1.00 52.88 164 ASP A CA 1
ATOM 1301 C C . ASP A 1 164 ? -42.329 -10.895 9.996 1.00 52.88 164 ASP A C 1
ATOM 1303 O O . ASP A 1 164 ? -43.438 -11.402 9.830 1.00 52.88 164 ASP A O 1
ATOM 1307 N N . GLY A 1 165 ? -41.627 -11.193 11.090 1.00 59.75 165 GLY A N 1
ATOM 1308 C CA . GLY A 1 165 ? -42.088 -11.941 12.237 1.00 59.75 165 GLY A CA 1
ATOM 1309 C C . GLY A 1 165 ? -42.467 -10.960 13.330 1.00 59.75 165 GLY A C 1
ATOM 1310 O O . GLY A 1 165 ? -41.628 -10.205 13.821 1.00 59.75 165 GLY A O 1
ATOM 1311 N N . LYS A 1 166 ? -43.733 -10.995 13.759 1.00 60.22 166 LYS A N 1
ATOM 1312 C CA . LYS A 1 166 ? -44.182 -10.293 14.968 1.00 60.22 166 LYS A CA 1
ATOM 1313 C C . LYS A 1 166 ? -43.208 -10.594 16.104 1.00 60.22 166 LYS A C 1
ATOM 1315 O O . LYS A 1 166 ? -43.090 -11.736 16.544 1.00 60.22 166 LYS A O 1
ATOM 1320 N N . PHE A 1 167 ? -42.511 -9.560 16.558 1.00 59.78 167 PHE A N 1
ATOM 1321 C CA . PHE A 1 167 ? -41.554 -9.658 17.644 1.00 59.78 167 PHE A CA 1
ATOM 1322 C C . PHE A 1 167 ? -42.257 -10.169 18.905 1.00 59.78 167 PHE A C 1
ATOM 1324 O O . PHE A 1 167 ? -43.045 -9.452 19.523 1.00 59.78 167 PHE A O 1
ATOM 1331 N N . ASP A 1 168 ? -41.990 -11.417 19.287 1.00 70.81 168 ASP A N 1
ATOM 1332 C CA . ASP A 1 168 ? -42.562 -11.984 20.502 1.00 70.81 168 ASP A CA 1
ATOM 1333 C C . ASP A 1 168 ? -41.818 -11.435 21.723 1.00 70.81 168 ASP A C 1
ATOM 1335 O O . ASP A 1 168 ? -40.765 -11.939 22.118 1.00 70.81 168 ASP A O 1
ATOM 1339 N N . SER A 1 169 ? -42.354 -10.370 22.323 1.00 66.38 169 SER A N 1
ATOM 1340 C CA . SER A 1 169 ? -41.787 -9.734 23.517 1.00 66.38 169 SER A CA 1
ATOM 1341 C C . SER A 1 169 ? -41.709 -10.677 24.724 1.00 66.38 169 SER A C 1
ATOM 1343 O O . SER A 1 169 ? -40.989 -10.376 25.673 1.00 66.38 169 SER A O 1
ATOM 1345 N N . LYS A 1 170 ? -42.401 -11.827 24.701 1.00 72.00 170 LYS A N 1
ATOM 1346 C CA . LYS A 1 170 ? -42.394 -12.812 25.795 1.00 72.00 170 LYS A CA 1
ATOM 1347 C C . LYS A 1 170 ? -41.096 -13.616 25.880 1.00 72.00 170 LYS A C 1
ATOM 1349 O O . LYS A 1 170 ? -40.812 -14.183 26.932 1.00 72.00 170 LYS A O 1
ATOM 1354 N N . ARG A 1 171 ? -40.297 -13.654 24.806 1.00 68.19 171 ARG A N 1
ATOM 1355 C CA . ARG A 1 171 ? -38.988 -14.336 24.794 1.00 68.19 171 ARG A CA 1
ATOM 1356 C C . ARG A 1 171 ? -37.895 -13.554 25.523 1.00 68.19 171 ARG A C 1
ATOM 1358 O O . ARG A 1 171 ? -36.858 -14.116 25.862 1.00 68.19 171 ARG A O 1
ATOM 1365 N N . LEU A 1 172 ? -38.107 -12.254 25.738 1.00 63.84 172 LEU A N 1
ATOM 1366 C CA . LEU A 1 172 ? -37.176 -11.407 26.467 1.00 63.84 172 LEU A CA 1
ATOM 1367 C C . LEU A 1 172 ? -37.535 -11.415 27.948 1.00 63.84 172 LEU A C 1
ATOM 1369 O O . LEU A 1 172 ? -38.545 -10.854 28.370 1.00 63.84 172 LEU A O 1
ATOM 1373 N N . ILE A 1 173 ? -36.671 -12.028 28.751 1.00 70.12 173 ILE A N 1
ATOM 1374 C CA . ILE A 1 173 ? -36.769 -11.954 30.204 1.00 70.12 173 ILE A CA 1
ATOM 1375 C C . ILE A 1 173 ? -36.321 -10.549 30.621 1.00 70.12 173 ILE A C 1
ATOM 1377 O O . ILE A 1 173 ? -35.131 -10.259 30.745 1.00 70.12 173 ILE A O 1
ATOM 1381 N N . MET A 1 174 ? -37.296 -9.662 30.812 1.00 68.06 174 MET A N 1
ATOM 1382 C CA . MET A 1 174 ? -37.095 -8.310 31.334 1.00 68.06 174 MET A CA 1
ATOM 1383 C C . MET A 1 174 ? -36.848 -8.396 32.840 1.00 68.06 174 MET A C 1
ATOM 1385 O O . MET A 1 174 ? -37.771 -8.313 33.649 1.00 68.06 174 MET A O 1
ATOM 1389 N N . LYS A 1 175 ? -35.590 -8.612 33.209 1.00 73.25 175 LYS A N 1
ATOM 1390 C CA . LYS A 1 175 ? -35.137 -8.677 34.597 1.00 73.25 175 LYS A CA 1
ATOM 1391 C C . LYS A 1 175 ? -34.182 -7.515 34.859 1.00 73.25 175 LYS A C 1
ATOM 1393 O O . LYS A 1 175 ? -33.335 -7.215 34.015 1.00 73.25 175 LYS A O 1
ATOM 1398 N N . LYS A 1 176 ? -34.326 -6.834 36.000 1.00 78.19 176 LYS A N 1
ATOM 1399 C CA . LYS A 1 176 ? -33.402 -5.752 36.365 1.00 78.19 176 LYS A CA 1
ATOM 1400 C C . LYS A 1 176 ? -32.022 -6.342 36.653 1.00 78.19 176 LYS A C 1
ATOM 1402 O O . LYS A 1 176 ? -31.904 -7.489 37.076 1.00 78.19 176 LYS A O 1
ATOM 1407 N N . TRP A 1 177 ? -30.978 -5.546 36.435 1.00 69.44 177 TRP A N 1
ATOM 1408 C CA . TRP A 1 177 ? -29.594 -5.957 36.694 1.00 69.44 177 TRP A CA 1
ATOM 1409 C C . TRP A 1 177 ? -29.397 -6.496 38.122 1.00 69.44 177 TRP A C 1
ATOM 1411 O O . TRP A 1 177 ? -28.760 -7.526 38.316 1.00 69.44 177 TRP A O 1
ATOM 1421 N N . GLU A 1 178 ? -30.034 -5.857 39.104 1.00 75.88 178 GLU A N 1
ATOM 1422 C CA . GLU A 1 178 ? -29.988 -6.255 40.516 1.00 75.88 178 GLU A CA 1
ATOM 1423 C C . GLU A 1 178 ? -30.508 -7.682 40.746 1.00 75.88 178 GLU A C 1
ATOM 1425 O O . GLU A 1 178 ? -29.904 -8.456 41.488 1.00 75.88 178 GLU A O 1
ATOM 1430 N N . ASP A 1 179 ? -31.591 -8.074 40.068 1.00 74.00 179 ASP A N 1
ATOM 1431 C CA . ASP A 1 179 ? -32.158 -9.412 40.229 1.00 74.00 179 ASP A CA 1
ATOM 1432 C C . ASP A 1 179 ? -31.293 -10.480 39.532 1.00 74.00 179 ASP A C 1
ATOM 1434 O O . ASP A 1 179 ? -31.315 -11.649 39.922 1.00 74.00 179 ASP A O 1
ATOM 1438 N N . TRP A 1 180 ? -30.538 -10.109 38.491 1.00 76.25 180 TRP A N 1
ATOM 1439 C CA . TRP A 1 180 ? -29.541 -10.982 37.856 1.00 76.25 180 TRP A CA 1
ATOM 1440 C C . TRP A 1 180 ? -28.343 -11.221 38.774 1.00 76.25 180 TRP A C 1
ATOM 1442 O O . TRP A 1 180 ? -27.871 -12.352 38.916 1.00 76.25 180 TRP A O 1
ATOM 1452 N N . GLU A 1 181 ? -27.869 -10.166 39.427 1.00 77.50 181 GLU A N 1
ATOM 1453 C CA . GLU A 1 181 ? -26.744 -10.236 40.351 1.00 77.50 181 GLU A CA 1
ATOM 1454 C C . GLU A 1 181 ? -27.100 -11.014 41.627 1.00 77.50 181 GLU A C 1
ATOM 1456 O O . GLU A 1 181 ? -26.307 -11.841 42.086 1.00 77.50 181 GLU A O 1
ATOM 1461 N N . ALA A 1 182 ? -28.315 -10.829 42.150 1.00 73.25 182 ALA A N 1
ATOM 1462 C CA . ALA A 1 182 ? -28.825 -11.561 43.309 1.00 73.25 182 ALA A CA 1
ATOM 1463 C C . ALA A 1 182 ? -28.926 -13.075 43.051 1.00 73.25 182 ALA A C 1
ATOM 1465 O O . ALA A 1 182 ? -28.553 -13.879 43.907 1.00 73.25 182 ALA A O 1
ATOM 1466 N N . GLU A 1 183 ? -29.369 -13.470 41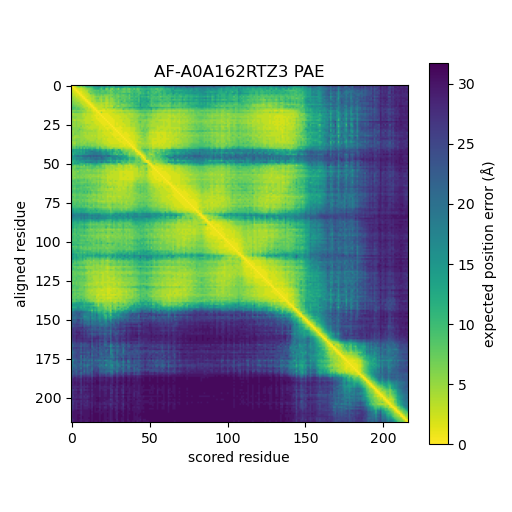.856 1.00 74.12 183 GLU A N 1
ATOM 1467 C CA . GLU A 1 183 ? -29.503 -14.873 41.450 1.00 74.12 183 GLU A CA 1
ATOM 1468 C C . GLU A 1 183 ? -28.136 -15.530 41.207 1.00 74.12 183 GLU A C 1
ATOM 1470 O O . GLU A 1 183 ? -27.909 -16.657 41.647 1.00 74.12 183 GLU A O 1
ATOM 1475 N N . ARG A 1 184 ? -27.183 -14.796 40.612 1.00 73.81 184 ARG A N 1
ATOM 1476 C CA . ARG A 1 184 ? -25.789 -15.248 40.459 1.00 73.81 184 ARG A CA 1
ATOM 1477 C C . ARG A 1 184 ? -25.075 -15.412 41.803 1.00 73.81 184 ARG A C 1
ATOM 1479 O O . ARG A 1 184 ? -24.259 -16.314 41.959 1.00 73.81 184 ARG A O 1
ATOM 1486 N N . THR A 1 185 ? -25.360 -14.528 42.757 1.00 73.81 185 THR A N 1
ATOM 1487 C CA . THR A 1 185 ? -24.687 -14.474 44.069 1.00 73.81 185 THR A CA 1
ATOM 1488 C C . THR A 1 185 ? -25.414 -15.318 45.128 1.00 73.81 185 THR A C 1
ATOM 1490 O O . THR A 1 185 ? -24.927 -15.470 46.245 1.00 73.81 185 THR A O 1
ATOM 1493 N N . GLY A 1 186 ? -26.579 -15.890 44.796 1.00 66.94 186 GLY A N 1
ATOM 1494 C CA . GLY A 1 186 ? -27.385 -16.710 45.708 1.00 66.94 186 GLY A CA 1
ATOM 1495 C C . GLY A 1 186 ? -28.033 -15.924 46.856 1.00 66.94 186 GLY A C 1
ATOM 1496 O O . GLY A 1 186 ? -28.487 -16.519 47.835 1.00 66.94 186 GLY A O 1
ATOM 1497 N N . GLN A 1 187 ? -28.089 -14.593 46.764 1.00 63.00 187 GLN A N 1
ATOM 1498 C CA . GLN A 1 187 ? -28.721 -13.756 47.781 1.00 63.00 187 GLN A CA 1
ATOM 1499 C C . GLN A 1 187 ? -30.238 -13.753 47.575 1.00 63.00 187 GLN A C 1
ATOM 1501 O O . GLN A 1 187 ? -30.776 -13.180 46.631 1.00 63.00 187 GLN A O 1
ATOM 1506 N N . ARG A 1 188 ? -30.952 -14.427 48.477 1.00 49.91 188 ARG A N 1
ATOM 1507 C CA . ARG A 1 188 ? -32.406 -14.604 48.424 1.00 49.91 188 ARG A CA 1
ATOM 1508 C C . ARG A 1 188 ? -33.111 -13.283 48.767 1.00 49.91 188 ARG A C 1
ATOM 1510 O O . ARG A 1 188 ? -33.345 -12.998 49.940 1.00 49.91 188 ARG A O 1
ATOM 1517 N N . GLN A 1 189 ? -33.470 -12.469 47.772 1.00 56.69 189 GLN A N 1
ATOM 1518 C CA . GLN A 1 189 ? -34.340 -11.318 48.028 1.00 56.69 189 GLN A CA 1
ATOM 1519 C C . GLN A 1 189 ? -35.762 -11.794 48.345 1.00 56.69 189 GLN A C 1
ATOM 1521 O O . GLN A 1 189 ? -36.481 -12.350 47.519 1.00 56.69 189 GLN A O 1
ATOM 1526 N N . ASN A 1 190 ? -36.162 -11.575 49.593 1.00 49.41 190 ASN A N 1
ATOM 1527 C CA . ASN A 1 190 ? -37.453 -11.964 50.132 1.00 49.41 190 ASN A CA 1
ATOM 1528 C C . ASN A 1 190 ? -38.429 -10.786 49.987 1.00 49.41 190 ASN A C 1
ATOM 1530 O O . ASN A 1 190 ? -38.610 -10.029 50.939 1.00 49.41 190 ASN A O 1
ATOM 1534 N N . ARG A 1 191 ? -39.014 -10.560 48.799 1.00 50.81 191 ARG A N 1
ATOM 1535 C CA . ARG A 1 191 ? -40.069 -9.539 48.623 1.00 50.81 191 ARG A CA 1
ATOM 1536 C C . ARG A 1 191 ? -40.978 -9.828 47.424 1.00 50.81 191 ARG A C 1
ATOM 1538 O O . ARG A 1 191 ? -40.568 -9.729 46.276 1.00 50.81 191 ARG A O 1
ATOM 1545 N N . LYS A 1 192 ? -42.249 -10.138 47.707 1.00 44.94 192 LYS A N 1
ATOM 1546 C CA . LYS A 1 192 ? -43.337 -10.134 46.717 1.00 44.94 192 LYS A CA 1
ATOM 1547 C C . LYS A 1 192 ? -43.785 -8.688 46.488 1.00 44.94 192 LYS A C 1
ATOM 1549 O O . LYS A 1 192 ? -44.249 -8.053 47.433 1.00 44.94 192 LYS A O 1
ATOM 1554 N N . PHE A 1 193 ? -43.695 -8.191 45.258 1.00 47.59 193 PHE A N 1
ATOM 1555 C CA . PHE A 1 193 ? -44.363 -6.953 44.849 1.00 47.59 193 PHE A CA 1
ATOM 1556 C C . PHE A 1 193 ? -45.345 -7.240 43.707 1.00 47.59 193 PHE A C 1
ATOM 1558 O O . PHE A 1 193 ? -44.962 -7.920 42.754 1.00 47.59 193 PHE A O 1
ATOM 1565 N N . PRO A 1 194 ? -46.598 -6.748 43.784 1.00 46.91 194 PRO A N 1
ATOM 1566 C CA . PRO A 1 194 ? -47.503 -6.778 42.644 1.00 46.91 194 PRO A CA 1
ATOM 1567 C C . PRO A 1 194 ? -46.954 -5.866 41.537 1.00 46.91 194 PRO A C 1
ATOM 1569 O O . PRO A 1 194 ? -46.500 -4.751 41.804 1.00 46.91 194 PRO A O 1
ATOM 1572 N N . LEU A 1 195 ? -46.947 -6.386 40.309 1.00 48.56 195 LEU A N 1
ATOM 1573 C CA . LEU A 1 195 ? -46.414 -5.730 39.115 1.00 48.56 195 LEU A CA 1
ATOM 1574 C C . LEU A 1 195 ? -47.294 -4.535 38.718 1.00 48.56 195 LEU A C 1
ATOM 1576 O O . LEU A 1 195 ? -48.515 -4.659 38.709 1.00 48.56 195 LEU A O 1
ATOM 1580 N N . LYS A 1 196 ? -46.667 -3.404 38.371 1.00 55.16 196 LYS A N 1
ATOM 1581 C CA . LYS A 1 196 ? -47.337 -2.218 37.810 1.00 55.16 196 LYS A CA 1
ATOM 1582 C C . LYS A 1 196 ? -47.344 -2.286 36.289 1.00 55.16 196 LYS A C 1
ATOM 1584 O O . LYS A 1 196 ? -46.357 -2.713 35.686 1.00 55.16 196 LYS A O 1
ATOM 1589 N N . THR A 1 197 ? -48.452 -1.878 35.688 1.00 48.84 197 THR A N 1
ATOM 1590 C CA . THR A 1 197 ? -48.704 -1.934 34.245 1.00 48.84 197 THR A CA 1
ATOM 1591 C C . THR A 1 197 ? -48.738 -0.529 33.631 1.00 48.84 197 THR A C 1
ATOM 1593 O O . THR A 1 197 ? -48.990 0.437 34.343 1.00 48.84 197 THR A O 1
ATOM 1596 N N . PRO A 1 198 ? -48.512 -0.371 32.310 1.00 50.97 198 PRO A N 1
ATOM 1597 C CA . PRO A 1 198 ? -48.500 0.943 31.646 1.00 50.97 198 PRO A CA 1
ATOM 1598 C C . PRO A 1 198 ? -49.842 1.695 31.670 1.00 50.97 198 PRO A C 1
ATOM 1600 O O . PRO A 1 198 ? -49.904 2.849 31.261 1.00 50.97 198 PRO A O 1
ATOM 1603 N N . GLN A 1 199 ? -50.916 1.024 32.090 1.00 50.53 199 GLN A N 1
ATOM 1604 C CA . GLN A 1 199 ? -52.252 1.594 32.272 1.00 50.53 199 GLN A CA 1
ATOM 1605 C C . GLN A 1 199 ? -52.439 2.207 33.665 1.00 50.53 199 GLN A C 1
ATOM 1607 O O . GLN A 1 199 ? -53.432 2.895 33.897 1.00 50.53 199 GLN A O 1
ATOM 1612 N N . ASP A 1 200 ? -51.492 1.978 34.579 1.00 57.88 200 ASP A N 1
ATOM 1613 C CA . ASP A 1 200 ? -51.491 2.618 35.884 1.00 57.88 200 ASP A CA 1
ATOM 1614 C C . ASP A 1 200 ? -51.169 4.114 35.740 1.00 57.88 200 ASP A C 1
ATOM 1616 O O . ASP A 1 200 ? -50.333 4.523 34.930 1.00 57.88 200 ASP A O 1
ATOM 1620 N N . SER A 1 201 ? -51.847 4.946 36.536 1.00 52.75 201 SER A N 1
ATOM 1621 C CA . SER A 1 201 ? -51.653 6.399 36.550 1.00 52.75 201 SER A CA 1
ATOM 1622 C C . SER A 1 201 ? -50.194 6.766 36.849 1.00 52.75 201 SER A C 1
ATOM 1624 O O . SER A 1 201 ? -49.507 6.033 37.551 1.00 52.75 201 SER A O 1
ATOM 1626 N N . PHE A 1 202 ? -49.706 7.924 36.385 1.00 53.81 202 PHE A N 1
ATOM 1627 C CA . PHE A 1 202 ? -48.322 8.372 36.654 1.00 53.81 202 PHE A CA 1
ATOM 1628 C C . PHE A 1 202 ? -47.961 8.348 38.154 1.00 53.81 202 PHE A C 1
ATOM 1630 O O . PHE A 1 202 ? -46.871 7.923 38.527 1.00 53.81 202 PHE A O 1
ATOM 1637 N N . SER A 1 203 ? -48.937 8.644 39.018 1.00 53.72 203 SER A N 1
ATOM 1638 C CA . SER A 1 203 ? -48.839 8.532 40.479 1.00 53.72 203 SER A CA 1
ATOM 1639 C C . SER A 1 203 ? -48.558 7.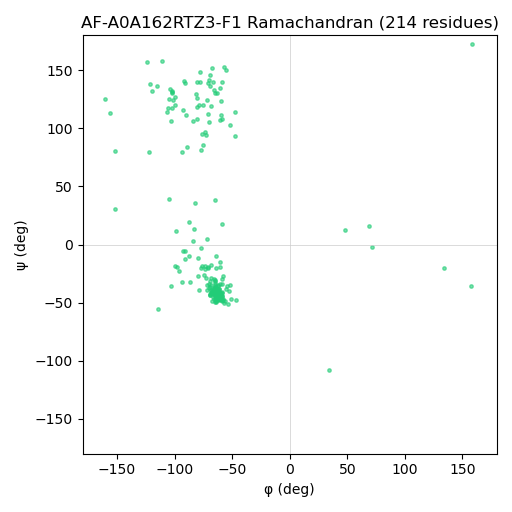115 41.006 1.00 53.72 203 SER A C 1
ATOM 1641 O O . SER A 1 203 ? -48.072 6.953 42.125 1.00 53.72 203 SER A O 1
ATOM 1643 N N . ALA A 1 204 ? -48.808 6.068 40.214 1.00 52.97 204 ALA A N 1
ATOM 1644 C CA . ALA A 1 204 ? -48.412 4.703 40.528 1.00 52.97 204 ALA A CA 1
ATOM 1645 C C . ALA A 1 204 ? -46.897 4.510 40.409 1.00 52.97 204 ALA A C 1
ATOM 1647 O O . ALA A 1 204 ? -46.362 3.605 41.036 1.00 52.97 204 ALA A O 1
ATOM 1648 N N . PHE A 1 205 ? -46.165 5.352 39.691 1.00 58.00 205 PHE A N 1
ATOM 1649 C CA . PHE A 1 205 ? -44.702 5.305 39.648 1.00 58.00 205 PHE A CA 1
ATOM 1650 C C . PHE A 1 205 ? -44.057 6.206 40.722 1.00 58.00 205 PHE A C 1
ATOM 1652 O O . PHE A 1 205 ? -42.899 5.983 41.069 1.00 58.00 205 PHE A O 1
ATOM 1659 N N . ASP A 1 206 ? -44.844 7.087 41.359 1.00 52.56 206 ASP A N 1
ATOM 1660 C CA . ASP A 1 206 ? -44.414 8.113 42.332 1.00 52.56 206 ASP A CA 1
ATOM 1661 C C . ASP A 1 206 ? -44.238 7.629 43.789 1.00 52.56 206 ASP A C 1
ATOM 1663 O O . ASP A 1 206 ? -44.087 8.418 44.718 1.00 52.56 206 ASP A O 1
ATOM 1667 N N . GLY A 1 207 ? -44.208 6.319 44.039 1.00 53.09 207 GLY A N 1
ATOM 1668 C CA . GLY A 1 207 ? -43.691 5.772 45.306 1.00 53.09 207 GLY A CA 1
AT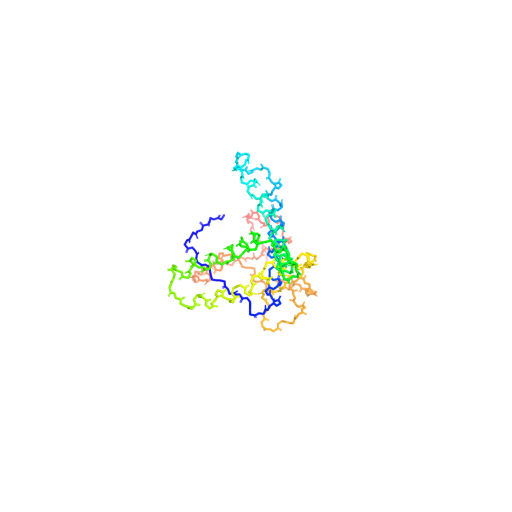OM 1669 C C . GLY A 1 207 ? -44.531 5.971 46.585 1.00 53.09 207 GLY A C 1
ATOM 1670 O O . GLY A 1 207 ? -44.160 5.412 47.618 1.00 53.09 207 GLY A O 1
ATOM 1671 N N . VAL A 1 208 ? -45.676 6.661 46.555 1.00 47.19 208 VAL A N 1
ATOM 1672 C CA . VAL A 1 208 ? -46.571 6.825 47.723 1.00 47.19 208 VAL A CA 1
ATOM 1673 C C . VAL A 1 208 ? -47.649 5.725 47.734 1.00 47.19 208 VAL A C 1
ATOM 1675 O O . VAL A 1 208 ? -48.467 5.639 46.824 1.00 47.19 208 VAL A O 1
ATOM 1678 N N . LYS A 1 209 ? -47.662 4.844 48.748 1.00 47.06 209 LYS A N 1
ATOM 1679 C CA . LYS A 1 209 ? -48.684 3.782 48.914 1.00 47.06 209 LYS A CA 1
ATOM 1680 C C . LYS A 1 209 ? -49.873 4.267 49.757 1.00 47.06 209 LYS A C 1
ATOM 1682 O O . LYS A 1 209 ? -49.623 4.795 50.839 1.00 47.06 209 LYS A O 1
ATOM 1687 N N . PRO A 1 210 ? -51.127 3.925 49.392 1.00 45.16 210 PRO A N 1
ATOM 1688 C CA . PRO A 1 210 ? -52.195 3.828 50.381 1.00 45.16 210 PRO A CA 1
ATOM 1689 C C . PRO A 1 210 ? -52.916 2.469 50.419 1.00 45.16 210 PRO A C 1
ATOM 1691 O O . PRO A 1 210 ? -52.895 1.666 49.491 1.00 45.16 210 PRO A O 1
ATOM 1694 N N . HIS A 1 211 ? -53.496 2.255 51.596 1.00 40.03 211 HIS A N 1
ATOM 1695 C CA . HIS A 1 211 ? -54.084 1.063 52.198 1.00 40.03 211 HIS A CA 1
ATOM 1696 C C . HIS A 1 211 ? -55.199 0.352 51.407 1.00 40.03 211 HIS A C 1
ATOM 1698 O O . HIS A 1 211 ? -56.009 0.968 50.723 1.00 40.03 211 HIS A O 1
ATOM 1704 N N . SER A 1 212 ? -55.278 -0.967 51.608 1.00 40.53 212 SER A N 1
ATOM 1705 C CA . SER A 1 212 ? -56.377 -1.853 51.206 1.00 40.53 212 SER A CA 1
ATOM 1706 C C . SER A 1 212 ? -57.684 -1.574 51.962 1.00 40.53 212 SER A C 1
ATOM 1708 O O . SER A 1 212 ? -57.642 -1.492 53.194 1.00 40.53 212 SER A O 1
ATOM 1710 N N . PRO A 1 213 ? -58.847 -1.616 51.291 1.00 47.62 213 PRO A N 1
ATOM 1711 C CA . PRO A 1 213 ? -60.117 -1.892 51.953 1.00 47.62 213 PRO A CA 1
ATOM 1712 C C . PRO A 1 213 ? -60.788 -3.135 51.355 1.00 47.62 213 PRO A C 1
ATOM 1714 O O . PRO A 1 213 ? -60.819 -3.274 50.142 1.00 47.62 213 PRO A O 1
ATOM 1717 N N . PHE A 1 214 ? -61.372 -4.005 52.179 1.00 36.59 214 PHE A N 1
ATOM 1718 C CA . PHE A 1 214 ? -62.667 -4.618 51.856 1.00 36.59 214 PHE A CA 1
ATOM 1719 C C . PHE A 1 214 ? -63.329 -5.174 53.127 1.00 36.59 214 PHE A C 1
ATOM 1721 O O . PHE A 1 214 ? -62.734 -5.946 53.873 1.00 36.59 214 PHE A O 1
ATOM 1728 N N . PHE A 1 215 ? -64.560 -4.713 53.353 1.00 41.41 215 PHE A N 1
ATOM 1729 C CA . PHE A 1 215 ? -65.503 -5.075 54.414 1.00 41.41 215 PHE A CA 1
ATOM 1730 C C . PHE A 1 215 ? -66.599 -5.963 53.797 1.00 41.41 215 PHE A C 1
ATOM 1732 O O . PHE A 1 215 ? -67.233 -5.519 52.838 1.00 41.41 215 PHE A O 1
ATOM 1739 N N . LYS A 1 216 ? -66.827 -7.161 54.349 1.00 37.78 216 LYS A N 1
ATOM 1740 C CA . LYS A 1 216 ? -68.107 -7.768 54.786 1.00 37.78 216 LYS A CA 1
ATOM 1741 C C . LYS A 1 216 ? -67.919 -9.259 55.038 1.00 37.78 216 LYS A C 1
ATOM 1743 O O . LYS A 1 216 ? -67.360 -9.932 54.149 1.00 37.78 216 LYS A O 1
#

Organism: NCBI:txid747725

Secondary structure (DSSP, 8-state):
----TT--PPPPPPSSHHHHHHHHHHHHHHHHHHHHHHHH-------GGG-HHHHHHHHHHHHHHHHHHHHHHHHHHHHHHH-SS--HHHHHHHHHHHHHHHHHHHHHH--HHHHHHHHHHHHHHHIIIIIHHHHHHHTTT------S---TT--TT--TT---S---GGGS----HHHHHHHHHT--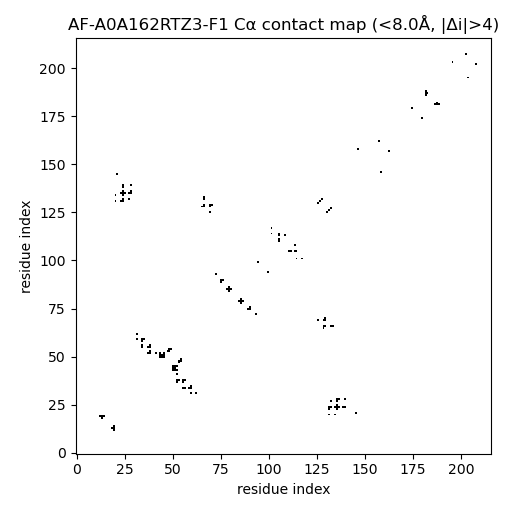-----PPP-TTS-GGGTS----------

InterPro domains:
  IPR004835 Chitin synthase [PTHR22914] (1-107)

Mean predicted aligned error: 15.98 Å

Foldseek 3Di:
DDDDVPDDDDDDQDPDPVVNLVVLLVVLLCLLVVLVVLLVDPPFDDDVCGTPSVVSVVVNVVLVVQQVVVVVVVVLVVCQVPPPDRPVVVVVVVCCVLCVVVVVCCVVPVDVVSVVVSVVVVVCVCCVRHVSVVSSVVCVVVPDDDDPDDDVPDDPPPDVPDDPDDPPPVVDPPDDPVVVVCVVVVPDDPDDDDDDDPPDDPVVVVPDDDDDDDDD

Sequence (216 aa):
MMFVPNARCRTVVPDEFGVLLSQRRRWINSTVHNLMELVLVSDLCGISFLSMQFSVFIDLIGTFVLPAAIVMSIYLIVETAISPNPQWQSLGLLIAILVLPAVLIAITTFKFVYVMWMIIYICALPIWNMVLPLYSFWHFDDFSWGATRVVVGEKKGDSHGDADGKFDSKRLIMKKWEDWEAERTGQRQNRKFPLKTPQDSFSAFDGVKPHSPFFK

Solvent-accessible surface area (backbone atoms only — not comparable to full-atom values): 13876 Å² total; per-residue (Å²): 139,80,92,59,89,85,68,83,84,85,84,82,79,67,93,46,69,71,59,43,51,56,52,48,26,54,51,52,54,50,48,54,53,51,41,54,53,52,49,70,48,80,88,56,74,62,59,72,90,69,12,54,43,45,52,44,45,53,50,52,51,45,67,60,46,54,39,52,52,50,56,52,51,53,48,52,55,53,47,45,73,72,43,96,77,52,66,60,68,63,52,51,50,52,49,45,68,67,45,47,63,54,52,53,49,46,70,74,63,73,48,68,68,57,57,58,52,46,55,57,47,61,68,41,45,58,47,65,46,41,51,49,54,52,50,24,65,74,48,65,85,61,80,80,74,77,74,90,75,67,61,95,86,67,62,99,75,77,54,94,84,70,70,96,57,85,79,65,68,82,79,57,82,89,68,58,71,66,61,53,52,28,62,76,70,67,52,82,80,90,75,93,72,88,83,86,56,95,85,53,58,76,65,73,74,66,79,71,85,82,84,91,85,88,89,134

pLDDT: mean 75.21, std 15.5, range [36.59, 91.75]